Protein AF-A0A5B0RWH4-F1 (afdb_monomer_lite)

Foldseek 3Di:
DEEEEDEPLAAAAFVLLLVLCVVQPVVQRPDFAAEDEFPNFDHDNDDDPVCVVVVRNVVVNVRRSVCCNPPPPPHYYYYGYDDFDQWDAAPQRNDGPAGPLVRVLVVQVPDDLVPDHQEYEYADFDWPLTDDLVRLLVSVVSVVVVVVSNHHYHYHFDDCVQDPPPRQAHPVGHRGGTTTSVPDDNSVPDDD

InterPro domains:
  IPR030400 Sedolisin domain [PS51695] (1-192)
  IPR036852 Peptidase S8/S53 domain superfamily [G3DSA:3.40.50.200] (1-189)
  IPR036852 Peptidase S8/S53 domain superfamily [SSF52743] (57-169)
  IPR050819 Tripeptidyl-peptidase I and related peptidases [PTHR14218] (2-171)

Sequence (192 aa):
MIATTGYLGESANLEDAQLFLKTQRADQLGRSFDVILVNGGSNPQELNKKQIEKQLGVEANLDTQTALGLTLPTRNIFYSVGGSPPFIADLGTPQNNNEPFLEWLQYLFEQPFDNIPKVISSSYGDEEQSVPLSYARRVCNGFAALSARGVSLIFSSGDFGVGESGTCYTNDEHVRFNISVATSRPPDIVRL

Secondary structure (DSSP, 8-state):
-EEEEE-TT----HHHHHHHHHHH-GGGTT--EEEEEETT----SS--HHHHHTTTTHHHHHHHHHHHHHHTTSPEEEEEE---------SS--S-----HHHHHHHHHHS-GGGS-SEEEE----BGGGS-HHHHHHHHHHHHHHHHTT-EEEE---SSTTS-TTT-B-TTS-B----BTTTSPPTTS---

Organism: NCBI:txid56615

Radius of gyration: 17.4 Å; chains: 1; bounding box: 34×36×50 Å

pLDDT: mean 90.66, std 12.25, range [31.0, 98.69]

Structure (mmCIF, N/CA/C/O backbone):
data_AF-A0A5B0RWH4-F1
#
_entry.id   AF-A0A5B0RWH4-F1
#
loop_
_atom_site.group_PDB
_atom_site.id
_atom_site.type_symbol
_atom_site.label_atom_id
_atom_site.label_alt_id
_atom_site.label_comp_id
_atom_site.label_asym_id
_atom_site.label_entity_id
_atom_site.label_seq_id
_atom_site.pdbx_PDB_ins_code
_atom_site.Cartn_x
_atom_site.Cartn_y
_atom_site.Cartn_z
_atom_site.occupancy
_atom_site.B_iso_or_equiv
_atom_site.auth_seq_id
_atom_site.auth_comp_id
_atom_site.auth_asym_id
_atom_site.auth_atom_id
_atom_site.pdbx_PDB_model_num
ATOM 1 N N . MET A 1 1 ? -14.192 -6.138 7.945 1.00 94.94 1 MET A N 1
ATOM 2 C CA . MET A 1 1 ? -12.870 -5.497 8.106 1.00 94.94 1 MET A CA 1
ATOM 3 C C . MET A 1 1 ? -12.469 -4.922 6.763 1.00 94.94 1 MET A C 1
ATOM 5 O O . MET A 1 1 ? -12.771 -5.563 5.754 1.00 94.94 1 MET A O 1
ATOM 9 N N . ILE A 1 2 ? -11.833 -3.754 6.770 1.00 97.69 2 ILE A N 1
ATOM 10 C CA . ILE A 1 2 ? -11.147 -3.158 5.616 1.00 97.69 2 ILE A CA 1
ATOM 11 C C . ILE A 1 2 ? -9.645 -3.149 5.907 1.00 97.69 2 ILE A C 1
ATOM 13 O O . ILE A 1 2 ? -9.257 -3.108 7.078 1.00 97.69 2 ILE A O 1
ATOM 17 N N . ALA A 1 3 ? -8.816 -3.214 4.870 1.00 98.38 3 ALA A N 1
ATOM 18 C CA . ALA A 1 3 ? -7.382 -3.047 5.021 1.00 98.38 3 ALA A CA 1
ATOM 19 C C . ALA A 1 3 ? -6.771 -2.084 4.008 1.00 98.38 3 ALA A C 1
ATOM 21 O O . ALA A 1 3 ? -7.309 -1.896 2.917 1.00 98.38 3 ALA A O 1
ATOM 22 N N . THR A 1 4 ? -5.622 -1.539 4.387 1.00 98.50 4 THR A N 1
ATOM 23 C CA . THR A 1 4 ? -4.671 -0.862 3.511 1.00 98.50 4 THR A CA 1
ATOM 24 C C . THR A 1 4 ? -3.346 -1.621 3.497 1.00 98.50 4 THR A C 1
ATOM 26 O O . THR A 1 4 ? -3.027 -2.362 4.435 1.00 98.50 4 THR A O 1
ATOM 29 N N . THR A 1 5 ? -2.585 -1.487 2.418 1.00 98.12 5 THR A N 1
ATOM 30 C CA . THR A 1 5 ? -1.239 -2.067 2.280 1.00 98.12 5 THR A CA 1
ATOM 31 C C . THR A 1 5 ? -0.203 -0.958 2.295 1.00 98.12 5 THR A C 1
ATOM 33 O O . THR A 1 5 ? -0.428 0.049 1.647 1.00 98.12 5 THR A O 1
ATOM 36 N N . GLY A 1 6 ? 0.928 -1.173 2.954 1.00 97.62 6 GLY A N 1
ATOM 37 C CA . GLY A 1 6 ? 2.104 -0.318 2.901 1.00 97.62 6 GLY A CA 1
ATOM 38 C C . GLY A 1 6 ? 3.322 -1.111 2.449 1.00 97.62 6 GLY A C 1
ATOM 39 O O . GLY A 1 6 ? 3.602 -2.193 2.978 1.00 97.62 6 GLY A O 1
ATOM 40 N N . TYR A 1 7 ? 4.051 -0.552 1.491 1.00 96.75 7 TYR A N 1
ATOM 41 C CA . TYR A 1 7 ? 5.303 -1.087 0.960 1.00 96.75 7 TYR A CA 1
ATOM 42 C C . TYR A 1 7 ? 6.433 -0.065 1.158 1.00 96.75 7 TYR A C 1
ATOM 44 O O . TYR A 1 7 ? 6.250 0.961 1.810 1.00 96.75 7 TYR A O 1
ATOM 52 N N . LEU A 1 8 ? 7.631 -0.353 0.640 1.00 93.69 8 LEU A N 1
ATOM 53 C CA . LEU A 1 8 ? 8.771 0.585 0.619 1.00 93.69 8 LEU A CA 1
ATOM 54 C C . LEU A 1 8 ? 9.261 1.061 2.000 1.00 93.69 8 LEU A C 1
ATOM 56 O O . LEU A 1 8 ? 10.017 2.025 2.110 1.00 93.69 8 LEU A O 1
ATOM 60 N N . GLY A 1 9 ? 8.884 0.347 3.063 1.00 93.25 9 GLY A N 1
ATOM 61 C CA . GLY A 1 9 ? 9.229 0.707 4.437 1.00 93.25 9 GLY A CA 1
ATOM 62 C C . GLY A 1 9 ? 8.416 1.873 5.000 1.00 93.25 9 GLY A C 1
ATOM 63 O O . GLY A 1 9 ? 8.805 2.418 6.033 1.00 93.25 9 GLY A O 1
ATOM 64 N N . GLU A 1 10 ? 7.312 2.243 4.350 1.00 95.38 10 GLU A N 1
ATOM 65 C CA . GLU A 1 10 ? 6.368 3.242 4.843 1.00 95.38 10 GLU A CA 1
ATOM 66 C C . GLU A 1 10 ? 5.802 2.857 6.218 1.00 95.38 10 GLU A C 1
ATOM 68 O O . GLU A 1 10 ? 5.621 1.678 6.542 1.00 95.38 10 GLU A O 1
ATOM 73 N N . SER A 1 11 ? 5.538 3.871 7.046 1.00 96.31 11 SER A N 1
ATOM 74 C CA . SER A 1 11 ? 5.103 3.689 8.432 1.00 96.31 11 SER A CA 1
ATOM 75 C C . SER A 1 11 ? 3.816 4.450 8.719 1.00 96.31 11 SER A C 1
ATOM 77 O O . SER A 1 11 ? 3.762 5.665 8.556 1.00 96.31 11 SER A O 1
ATOM 79 N N . ALA A 1 12 ? 2.797 3.738 9.190 1.00 97.88 12 ALA A N 1
ATOM 80 C CA . ALA A 1 12 ? 1.558 4.317 9.679 1.00 97.88 12 ALA A CA 1
ATOM 81 C C . ALA A 1 12 ? 1.701 4.645 11.174 1.00 97.88 12 ALA A C 1
ATOM 83 O O . ALA A 1 12 ? 1.812 3.752 12.031 1.00 97.88 12 ALA A O 1
ATOM 84 N N . ASN A 1 13 ? 1.706 5.936 11.493 1.00 97.81 13 ASN A N 1
ATOM 85 C CA . ASN A 1 13 ? 1.894 6.443 12.842 1.00 97.81 13 ASN A CA 1
ATOM 86 C C . ASN A 1 13 ? 0.556 6.539 13.596 1.00 97.81 13 ASN A C 1
ATOM 88 O O . ASN A 1 13 ? -0.418 7.143 13.141 1.00 97.81 13 ASN A O 1
ATOM 92 N N . LEU A 1 14 ? 0.509 5.932 14.780 1.00 97.94 14 LEU A N 1
ATOM 93 C CA . LEU A 1 14 ? -0.690 5.857 15.610 1.00 97.94 14 LEU A CA 1
ATOM 94 C C . LEU A 1 14 ? -1.033 7.201 16.267 1.00 97.94 14 LEU A C 1
ATOM 96 O O . LEU A 1 14 ? -2.215 7.498 16.451 1.00 97.94 14 LEU A O 1
ATOM 100 N N . GLU A 1 15 ? -0.037 8.021 16.608 1.00 97.00 15 GLU A N 1
ATOM 101 C CA . GLU A 1 15 ? -0.257 9.359 17.168 1.00 97.00 15 GLU A CA 1
ATOM 102 C C . GLU A 1 15 ? -0.783 10.322 16.101 1.00 97.00 15 GLU A C 1
ATOM 104 O O . GLU A 1 15 ? -1.753 11.041 16.358 1.00 97.00 15 GLU A O 1
ATOM 109 N N . ASP A 1 16 ? -0.234 10.265 14.884 1.00 97.38 16 ASP A N 1
ATOM 110 C CA . ASP A 1 16 ? -0.749 11.030 13.743 1.00 97.38 16 ASP A CA 1
ATOM 111 C C . ASP A 1 16 ? -2.193 10.629 13.425 1.00 97.38 16 ASP A C 1
ATOM 113 O O . ASP A 1 16 ? -3.044 11.489 13.193 1.00 97.38 16 ASP A O 1
ATOM 117 N N . ALA A 1 17 ? -2.518 9.334 13.506 1.00 98.06 17 ALA A N 1
ATOM 118 C CA . ALA A 1 17 ? -3.893 8.866 13.363 1.00 98.06 17 ALA A CA 1
ATOM 119 C C . ALA A 1 17 ? -4.820 9.438 14.450 1.00 98.06 17 ALA A C 1
ATOM 121 O O . ALA A 1 17 ? -5.936 9.863 14.142 1.00 98.06 17 ALA A O 1
ATOM 122 N N . GLN A 1 18 ? -4.374 9.525 15.711 1.00 98.06 18 GLN A N 1
ATOM 123 C CA . GLN A 1 18 ? -5.161 10.191 16.759 1.00 98.06 18 GLN A CA 1
ATOM 124 C C . GLN A 1 18 ? -5.319 11.692 16.501 1.00 98.06 18 GLN A C 1
ATOM 126 O O . GLN A 1 18 ? -6.398 12.243 16.741 1.00 98.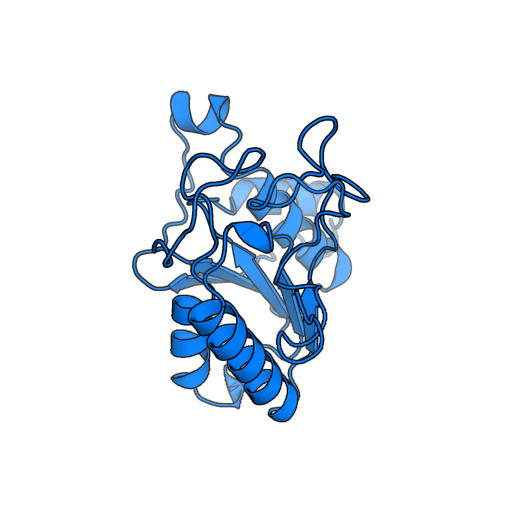06 18 GLN A O 1
ATOM 131 N N . LEU A 1 19 ? -4.282 12.362 15.993 1.00 97.56 19 LEU A N 1
ATOM 132 C CA . LEU A 1 19 ? -4.350 13.774 15.625 1.00 97.56 19 LEU A CA 1
ATOM 133 C C . LEU A 1 19 ? -5.343 14.005 14.477 1.00 97.56 19 LEU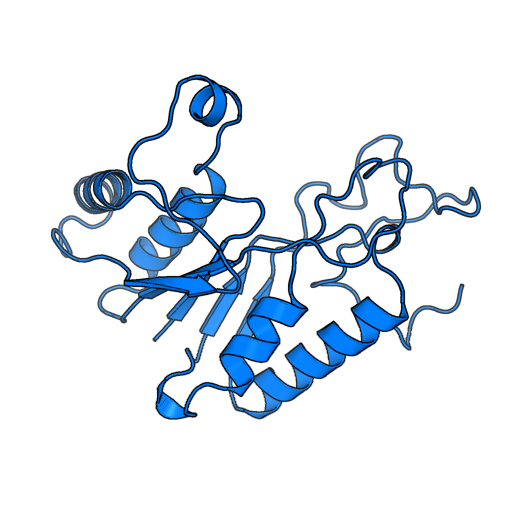 A C 1
ATOM 135 O O . LEU A 1 19 ? -6.175 14.917 14.549 1.00 97.56 19 LEU A O 1
ATOM 139 N N . PHE A 1 20 ? -5.321 13.142 13.461 1.00 98.19 20 PHE A N 1
ATOM 140 C CA . PHE A 1 20 ? -6.307 13.133 12.385 1.00 98.19 20 PHE A CA 1
ATOM 141 C C . PHE A 1 20 ? -7.723 12.949 12.937 1.00 98.19 20 PHE A C 1
ATOM 143 O O . PHE A 1 20 ? -8.592 13.777 12.674 1.00 98.19 20 PHE A O 1
ATOM 150 N N . LEU A 1 21 ? -7.967 11.933 13.772 1.00 98.19 21 LEU A N 1
ATOM 151 C CA . LEU A 1 21 ? -9.298 11.693 14.340 1.00 98.19 21 LEU A CA 1
ATOM 152 C C . LEU A 1 21 ? -9.772 12.863 15.204 1.00 98.19 21 LEU A C 1
ATOM 154 O O . LEU A 1 21 ? -10.931 13.254 15.118 1.00 98.19 21 LEU A O 1
ATOM 158 N N . LYS A 1 22 ? -8.881 13.496 15.970 1.00 97.81 22 LYS A N 1
ATOM 159 C CA . LYS A 1 22 ? -9.218 14.693 16.749 1.00 97.81 22 LYS A CA 1
ATOM 160 C C . LYS A 1 22 ? -9.727 15.841 15.881 1.00 97.81 22 LYS A C 1
ATOM 162 O O . LYS A 1 22 ? -10.586 16.593 16.335 1.00 97.81 22 LYS A O 1
ATOM 167 N N . THR A 1 23 ? -9.201 15.987 14.667 1.00 96.62 23 THR A N 1
ATOM 168 C CA . THR A 1 23 ? -9.572 17.088 13.768 1.00 96.62 23 THR A CA 1
ATOM 169 C C . THR A 1 23 ? -10.718 16.738 12.819 1.00 96.62 23 THR A C 1
ATOM 171 O O . THR A 1 23 ? -11.571 17.589 12.587 1.00 96.62 23 THR A O 1
ATOM 174 N N . GLN A 1 24 ? -10.778 15.503 12.312 1.00 97.31 24 GLN A N 1
ATOM 175 C CA . GLN A 1 24 ? -11.710 15.101 11.248 1.00 97.31 24 GLN A CA 1
ATOM 176 C C . GLN A 1 24 ? -12.860 14.198 11.722 1.00 97.31 24 GLN A C 1
ATOM 178 O O . GLN A 1 24 ? -13.914 14.160 11.089 1.00 97.31 24 GLN A O 1
ATOM 183 N N . ARG A 1 25 ? -12.680 13.451 12.819 1.00 96.00 25 ARG A N 1
ATOM 184 C CA . ARG A 1 25 ? -13.627 12.437 13.328 1.00 96.00 25 ARG A CA 1
ATOM 185 C C . ARG A 1 25 ? -13.651 12.417 14.856 1.00 96.00 25 ARG A C 1
ATOM 187 O O . ARG A 1 25 ? -13.417 11.386 15.489 1.00 96.00 25 ARG A O 1
ATOM 194 N N . ALA A 1 26 ? -13.924 13.574 15.464 1.00 96.00 26 ALA A N 1
ATOM 195 C CA . ALA A 1 26 ? -13.921 13.717 16.922 1.00 96.00 26 ALA A CA 1
ATOM 196 C C . ALA A 1 26 ? -14.923 12.768 17.621 1.00 96.00 26 ALA A C 1
ATOM 198 O O . ALA A 1 26 ? -14.735 12.421 18.786 1.00 96.00 26 ALA A O 1
ATOM 199 N N . ASP A 1 27 ? -15.945 12.294 16.894 1.00 96.44 27 ASP A N 1
ATOM 200 C CA . ASP A 1 27 ? -16.906 11.267 17.316 1.00 96.44 27 ASP A CA 1
ATOM 201 C C . ASP A 1 27 ? -16.290 9.866 17.505 1.00 96.44 27 ASP A C 1
ATOM 203 O O . ASP A 1 27 ? -16.913 8.998 18.114 1.00 96.44 27 ASP A O 1
ATOM 207 N N . GLN A 1 28 ? -15.077 9.636 16.996 1.00 96.38 28 GLN A N 1
ATOM 208 C CA . GLN A 1 28 ? -14.357 8.359 17.047 1.00 96.38 28 GLN A CA 1
ATOM 209 C C . GLN A 1 28 ? -12.978 8.464 17.718 1.00 96.38 28 GLN A C 1
ATOM 211 O O . GLN A 1 28 ? -12.111 7.625 17.471 1.00 96.38 28 GLN A O 1
ATOM 216 N N . LEU A 1 29 ? -12.744 9.474 18.562 1.00 95.56 29 LEU A N 1
ATOM 217 C CA . LEU A 1 29 ? -11.491 9.597 19.318 1.00 95.56 29 LEU A CA 1
ATOM 218 C C . LEU A 1 29 ? -11.136 8.301 20.068 1.00 95.56 29 LEU A C 1
ATOM 220 O O . LEU A 1 29 ? -11.999 7.653 20.663 1.00 95.56 29 LEU A O 1
ATOM 224 N N . GLY A 1 30 ? -9.857 7.922 20.037 1.00 94.19 30 GLY A N 1
ATOM 225 C CA . GLY A 1 30 ? -9.360 6.681 20.635 1.00 94.19 30 GLY A CA 1
ATOM 226 C C . GLY A 1 30 ? -9.556 5.428 19.775 1.00 94.19 30 GLY A C 1
ATOM 227 O O . GLY A 1 30 ? -9.090 4.355 20.158 1.00 94.19 30 GLY A O 1
ATOM 228 N N . ARG A 1 31 ? -10.222 5.521 18.613 1.00 96.81 31 ARG A N 1
ATOM 229 C CA . ARG A 1 31 ? -10.222 4.445 17.606 1.00 96.81 31 ARG A CA 1
ATOM 230 C C . ARG A 1 31 ? -8.908 4.432 16.832 1.00 96.81 31 ARG A C 1
ATOM 232 O O . ARG A 1 31 ? -8.209 5.433 16.780 1.00 96.81 31 ARG A O 1
ATOM 239 N N . SER A 1 32 ? -8.583 3.296 16.225 1.00 97.19 32 SER A N 1
ATOM 240 C CA . SER A 1 32 ? -7.354 3.122 15.450 1.00 97.19 32 SER A CA 1
ATOM 241 C C . SER A 1 32 ? -7.507 1.994 14.424 1.00 97.19 32 SER A C 1
ATOM 243 O O . SER A 1 32 ? -8.572 1.376 14.315 1.00 97.19 32 SER A O 1
ATOM 245 N N . PHE A 1 33 ? -6.430 1.730 13.692 1.00 98.00 33 PHE A N 1
ATOM 246 C CA . PHE A 1 33 ? -6.202 0.525 12.901 1.00 98.00 33 PHE A CA 1
ATOM 247 C C . PHE A 1 33 ? -5.253 -0.440 13.629 1.00 98.00 33 PHE A C 1
ATOM 249 O O . PHE A 1 33 ? -4.475 -0.033 14.495 1.00 98.00 33 PHE A O 1
ATOM 256 N N . ASP A 1 34 ? -5.314 -1.714 13.246 1.00 98.06 34 ASP A N 1
ATOM 257 C CA . ASP A 1 34 ? -4.332 -2.727 13.635 1.00 98.06 34 ASP A CA 1
ATOM 258 C C . ASP A 1 34 ? -3.178 -2.761 12.632 1.00 98.06 34 ASP A C 1
ATOM 260 O O . ASP A 1 34 ? -3.389 -2.532 11.445 1.00 98.06 34 ASP A O 1
ATOM 264 N N . VAL A 1 35 ? -1.976 -3.116 13.081 1.00 98.50 35 VAL A N 1
ATOM 265 C CA . VAL A 1 35 ? -0.803 -3.272 12.210 1.00 98.50 35 VAL A CA 1
ATOM 266 C C . VAL A 1 35 ? -0.436 -4.745 12.101 1.00 98.50 35 VAL A C 1
ATOM 268 O O . VAL A 1 35 ? -0.291 -5.430 13.115 1.00 98.50 35 VAL A O 1
ATOM 271 N N . ILE A 1 36 ? -0.252 -5.226 10.874 1.00 98.38 36 ILE A N 1
ATOM 272 C CA . ILE A 1 36 ? 0.235 -6.574 10.582 1.00 98.38 36 ILE A CA 1
ATOM 273 C C . ILE A 1 36 ? 1.519 -6.459 9.768 1.00 98.38 36 ILE A C 1
ATOM 275 O O . ILE A 1 36 ? 1.526 -5.893 8.678 1.00 98.38 36 ILE A O 1
ATOM 279 N N . LEU A 1 37 ? 2.604 -7.015 10.304 1.00 98.44 37 LEU A N 1
ATOM 280 C CA . LEU A 1 37 ? 3.901 -7.054 9.635 1.00 98.44 37 LEU A CA 1
ATOM 281 C C . LEU A 1 37 ? 4.003 -8.329 8.797 1.00 98.44 37 LEU A C 1
ATOM 283 O O . LEU A 1 37 ? 3.815 -9.432 9.312 1.00 98.44 37 LEU A O 1
ATOM 287 N N . VAL A 1 38 ? 4.323 -8.177 7.516 1.00 98.38 38 VAL A N 1
ATOM 288 C CA . VAL A 1 38 ? 4.455 -9.276 6.555 1.00 98.38 38 VAL A CA 1
ATOM 289 C C . VAL A 1 38 ? 5.874 -9.288 6.003 1.00 98.38 38 VAL A C 1
ATOM 291 O O . VAL A 1 38 ? 6.416 -8.239 5.667 1.00 98.38 38 VAL A O 1
ATOM 294 N N . ASN A 1 39 ? 6.485 -10.473 5.923 1.00 97.62 39 ASN A N 1
ATOM 295 C CA . ASN A 1 39 ? 7.807 -10.686 5.321 1.00 97.62 39 ASN A CA 1
ATOM 296 C C . ASN A 1 39 ? 8.892 -9.695 5.804 1.00 97.62 39 ASN A C 1
ATOM 298 O O . ASN A 1 39 ? 9.598 -9.066 5.020 1.00 97.62 39 ASN A O 1
ATOM 302 N N . GLY A 1 40 ? 8.996 -9.511 7.124 1.00 96.62 40 GLY A N 1
ATOM 303 C CA . GLY A 1 40 ? 9.976 -8.592 7.714 1.00 96.62 40 GLY A CA 1
ATOM 304 C C . GLY A 1 40 ? 9.645 -7.104 7.553 1.00 96.62 40 GLY A C 1
ATOM 305 O O . GLY A 1 40 ? 10.529 -6.274 7.752 1.00 96.62 40 GLY A O 1
ATOM 306 N N . GLY A 1 41 ? 8.397 -6.760 7.210 1.00 97.00 41 GLY A N 1
ATOM 307 C CA . GLY A 1 41 ? 7.900 -5.385 7.240 1.00 97.00 41 GLY A CA 1
ATOM 308 C C . GLY A 1 41 ? 8.057 -4.730 8.616 1.00 97.00 41 GLY A C 1
ATOM 309 O O . GLY A 1 41 ? 8.212 -5.400 9.641 1.00 97.00 41 GLY A O 1
ATOM 310 N N . SER A 1 42 ? 8.018 -3.400 8.648 1.00 96.38 42 SER A N 1
ATOM 311 C CA . SER A 1 42 ? 8.268 -2.607 9.855 1.00 96.38 42 SER A CA 1
ATOM 312 C C . SER A 1 42 ? 7.344 -1.398 9.928 1.00 96.38 42 SER A C 1
ATOM 314 O O . SER A 1 42 ? 6.994 -0.839 8.895 1.00 96.38 42 SER A O 1
ATOM 316 N N . ASN A 1 43 ? 6.994 -0.967 11.140 1.00 97.50 43 ASN A N 1
ATOM 317 C CA . ASN A 1 43 ? 6.125 0.191 11.363 1.00 97.50 43 ASN A CA 1
ATOM 318 C C . ASN A 1 43 ? 6.666 1.105 12.483 1.00 97.50 43 ASN A C 1
ATOM 320 O O . ASN A 1 43 ? 6.064 1.185 13.562 1.00 97.50 43 ASN A O 1
ATOM 324 N N . PRO A 1 44 ? 7.851 1.723 12.302 1.00 96.44 44 PRO A N 1
ATOM 325 C CA . PRO A 1 44 ? 8.461 2.565 13.329 1.00 96.44 44 PRO A CA 1
ATOM 326 C C . PRO A 1 44 ? 7.568 3.764 13.678 1.00 96.44 44 PRO A C 1
ATOM 328 O O . PRO A 1 44 ? 7.199 4.549 12.809 1.00 96.44 44 PRO A O 1
ATOM 331 N N . GLN A 1 45 ? 7.242 3.921 14.961 1.00 96.88 45 GLN A N 1
ATOM 332 C CA . GLN A 1 45 ? 6.449 5.059 15.454 1.00 96.88 45 GLN A CA 1
ATOM 333 C C . GLN A 1 45 ? 7.293 6.322 15.671 1.00 96.88 45 GLN A C 1
ATOM 335 O O . GLN A 1 45 ? 6.757 7.413 15.817 1.00 96.88 45 GLN A O 1
ATOM 340 N N . GLU A 1 46 ? 8.616 6.184 15.638 1.00 95.81 46 GLU A N 1
ATOM 341 C CA . GLU A 1 46 ? 9.559 7.292 15.702 1.00 95.81 46 GLU A CA 1
ATOM 342 C C . GLU A 1 46 ? 10.468 7.238 14.477 1.00 95.81 46 GLU A C 1
ATOM 344 O O . GLU A 1 46 ? 11.095 6.213 14.194 1.00 95.81 46 GLU A O 1
ATOM 349 N N . LEU A 1 47 ? 10.537 8.349 13.745 1.00 94.31 47 LEU A N 1
ATOM 350 C CA . LEU A 1 47 ? 11.350 8.471 12.542 1.00 94.31 47 LEU A CA 1
ATOM 351 C C . LEU A 1 47 ? 12.579 9.327 12.823 1.00 94.31 47 LEU A C 1
ATOM 353 O O . LEU A 1 47 ? 12.495 10.410 13.402 1.00 94.31 47 LEU A O 1
ATOM 357 N N . ASN A 1 48 ? 13.744 8.859 12.380 1.00 95.38 48 ASN A N 1
ATOM 358 C CA . ASN A 1 48 ? 14.953 9.668 12.443 1.00 95.38 48 ASN A CA 1
ATOM 359 C C . ASN A 1 48 ? 14.944 10.758 11.357 1.00 95.38 48 ASN A C 1
ATOM 361 O O . ASN A 1 48 ? 14.187 10.704 10.387 1.00 95.38 48 ASN A O 1
ATOM 365 N N . LYS A 1 49 ? 15.855 11.730 11.479 1.00 96.00 49 LYS A N 1
ATOM 366 C CA . LYS A 1 49 ? 15.932 12.878 10.565 1.00 96.00 49 LYS A CA 1
ATOM 367 C C . LYS A 1 49 ? 15.984 12.482 9.083 1.00 96.00 49 LYS A C 1
ATOM 369 O O . LYS A 1 49 ? 15.320 13.111 8.271 1.00 96.00 49 LYS A O 1
ATOM 374 N N . LYS A 1 50 ? 16.726 11.425 8.733 1.00 95.00 50 LYS A N 1
ATOM 375 C CA . LYS A 1 50 ? 16.845 10.967 7.339 1.00 95.00 50 LYS A CA 1
ATOM 376 C C . LYS A 1 50 ? 15.542 10.365 6.815 1.00 95.00 50 LYS A C 1
ATOM 378 O O . LYS A 1 50 ? 15.262 10.491 5.632 1.00 95.00 50 LYS A O 1
ATOM 383 N N . GLN A 1 51 ? 14.777 9.686 7.669 1.00 94.25 51 GLN A N 1
ATOM 384 C CA . GLN A 1 51 ? 13.473 9.128 7.300 1.00 94.25 51 GLN A CA 1
ATOM 385 C C . GLN A 1 51 ? 12.448 10.246 7.087 1.00 94.25 51 GLN A C 1
ATOM 387 O O . GLN A 1 51 ? 11.747 10.235 6.082 1.00 94.25 51 GLN A O 1
ATOM 392 N N . ILE A 1 52 ? 12.444 11.256 7.963 1.00 93.62 52 ILE A N 1
ATOM 393 C CA . ILE A 1 52 ? 11.589 12.446 7.829 1.00 93.62 52 ILE A CA 1
ATOM 394 C C . ILE A 1 52 ? 11.929 13.228 6.553 1.00 93.62 52 ILE A C 1
ATOM 396 O O . ILE A 1 52 ? 11.036 13.597 5.799 1.00 93.62 52 ILE A O 1
ATOM 400 N N . GLU A 1 53 ? 13.217 13.453 6.274 1.00 94.69 53 GLU A N 1
ATOM 401 C CA . GLU A 1 53 ? 13.671 14.134 5.049 1.00 94.69 53 GLU A CA 1
ATOM 402 C C . GLU A 1 53 ? 13.267 13.379 3.770 1.00 94.69 53 GLU A C 1
ATOM 404 O O . GLU A 1 53 ? 13.070 14.003 2.732 1.00 94.69 53 GLU A O 1
ATOM 409 N N . LYS A 1 54 ? 13.109 12.052 3.851 1.00 91.88 54 LYS A N 1
ATOM 410 C CA . LYS A 1 54 ? 12.596 11.201 2.767 1.00 91.88 54 LYS A CA 1
ATOM 411 C C . LYS A 1 54 ? 11.071 11.096 2.725 1.00 91.88 54 LYS A C 1
ATOM 413 O O . LYS A 1 54 ? 10.566 10.349 1.900 1.00 91.88 54 LYS A O 1
ATOM 418 N N . GLN A 1 55 ? 10.361 11.807 3.601 1.00 93.69 55 GLN A N 1
ATOM 419 C CA . GLN A 1 55 ? 8.902 11.751 3.713 1.00 93.69 55 GLN A CA 1
ATOM 420 C C . GLN A 1 55 ? 8.352 10.346 4.005 1.00 93.69 55 GLN A C 1
ATOM 422 O O . GLN A 1 55 ? 7.202 10.054 3.691 1.00 93.69 55 GLN A O 1
ATOM 427 N N . LEU A 1 56 ? 9.149 9.495 4.659 1.00 93.62 56 LEU A N 1
ATOM 428 C CA . LEU A 1 56 ? 8.693 8.170 5.058 1.00 93.62 56 LEU A CA 1
ATOM 429 C C . LEU A 1 56 ? 7.502 8.307 6.008 1.00 93.62 56 LEU A C 1
ATOM 431 O O . LEU A 1 56 ? 7.566 9.052 6.986 1.00 93.62 56 LEU A O 1
ATOM 435 N N . GLY A 1 57 ? 6.439 7.568 5.729 1.00 95.00 57 GLY A N 1
ATOM 436 C CA . GLY A 1 57 ? 5.201 7.559 6.497 1.00 95.00 57 GLY A CA 1
ATOM 437 C C . GLY A 1 57 ? 4.131 8.504 5.966 1.00 95.00 57 GLY A C 1
ATOM 438 O O . GLY A 1 57 ? 3.004 8.424 6.443 1.00 95.00 57 GLY A O 1
ATOM 439 N N . VAL A 1 58 ? 4.425 9.369 4.985 1.00 96.38 58 VAL A N 1
ATOM 440 C CA . VAL A 1 58 ? 3.391 10.215 4.360 1.00 96.38 58 VAL A CA 1
ATOM 441 C C . VAL A 1 58 ? 2.323 9.352 3.693 1.00 96.38 58 VAL A C 1
ATOM 443 O O . VAL A 1 58 ? 1.139 9.587 3.928 1.00 96.38 58 VAL A O 1
ATOM 446 N N . GLU A 1 59 ? 2.730 8.329 2.941 1.00 97.19 59 GLU A N 1
ATOM 447 C CA . GLU A 1 59 ? 1.807 7.469 2.196 1.00 97.19 59 GLU A CA 1
ATOM 448 C C . GLU A 1 59 ? 0.996 6.583 3.146 1.00 97.19 59 GLU A C 1
ATOM 450 O O . GLU A 1 59 ? -0.234 6.612 3.159 1.00 97.19 59 GLU A O 1
ATOM 455 N N . ALA A 1 60 ? 1.674 5.871 4.051 1.00 97.81 60 ALA A N 1
ATOM 456 C CA . ALA A 1 60 ? 0.990 4.994 5.001 1.00 97.81 60 ALA A CA 1
ATOM 457 C C . ALA A 1 60 ? 0.067 5.759 5.970 1.00 97.81 60 ALA A C 1
ATOM 459 O O . ALA A 1 60 ? -0.997 5.252 6.350 1.00 97.81 60 ALA A O 1
ATOM 460 N N . ASN A 1 61 ? 0.426 6.988 6.361 1.00 98.31 61 ASN A N 1
ATOM 461 C CA . ASN A 1 61 ? -0.476 7.856 7.117 1.00 98.31 61 ASN A CA 1
ATOM 462 C C . ASN A 1 61 ? -1.678 8.285 6.273 1.00 98.31 61 ASN A C 1
ATOM 464 O O . ASN A 1 61 ? -2.803 8.190 6.763 1.00 98.31 61 ASN A O 1
ATOM 468 N N . LEU A 1 62 ? -1.469 8.726 5.029 1.00 98.00 62 LEU A N 1
ATOM 469 C CA . LEU A 1 62 ? -2.551 9.115 4.122 1.00 98.00 62 LEU A CA 1
ATOM 470 C C . LEU A 1 62 ? -3.562 7.976 3.948 1.00 98.00 62 LEU A C 1
ATOM 472 O O . LEU A 1 62 ? -4.761 8.177 4.171 1.00 98.00 62 LEU A O 1
ATOM 476 N N . ASP A 1 63 ? -3.078 6.779 3.630 1.00 98.31 63 ASP A N 1
ATOM 477 C CA . ASP A 1 63 ? -3.893 5.584 3.431 1.00 98.31 63 ASP A CA 1
ATOM 478 C C . ASP A 1 63 ? -4.730 5.244 4.661 1.00 98.31 63 ASP A C 1
ATOM 480 O O . ASP A 1 63 ? -5.961 5.126 4.604 1.00 98.31 63 ASP A O 1
ATOM 484 N N . THR A 1 64 ? -4.060 5.085 5.804 1.00 98.50 64 THR A N 1
ATOM 485 C CA . THR A 1 64 ? -4.720 4.637 7.033 1.00 98.50 64 THR A CA 1
ATOM 486 C C . THR A 1 64 ? -5.684 5.685 7.574 1.00 98.50 64 THR A C 1
ATOM 488 O O . THR A 1 64 ? -6.789 5.339 7.995 1.00 98.50 64 THR A O 1
ATOM 491 N N . GLN A 1 65 ? -5.328 6.969 7.524 1.00 98.44 65 GLN A N 1
ATOM 492 C CA . GLN A 1 65 ? -6.180 8.056 8.007 1.00 98.44 65 GLN A CA 1
ATOM 493 C C . GLN A 1 65 ? -7.390 8.268 7.098 1.00 98.44 65 GLN A C 1
ATOM 495 O O . GLN A 1 65 ? -8.504 8.437 7.598 1.00 98.44 65 GLN A O 1
ATOM 500 N N . THR A 1 66 ? -7.218 8.162 5.779 1.00 97.69 66 THR A N 1
ATOM 501 C CA . THR A 1 66 ? -8.343 8.207 4.834 1.00 97.69 66 THR A CA 1
ATOM 502 C C . THR A 1 66 ? -9.303 7.043 5.070 1.00 97.69 66 THR A C 1
ATOM 504 O O . THR A 1 66 ? -10.517 7.246 5.185 1.00 97.69 66 THR A O 1
ATOM 507 N N . ALA A 1 67 ? -8.773 5.826 5.231 1.00 98.00 67 ALA A N 1
ATOM 508 C CA . ALA A 1 67 ? -9.578 4.645 5.526 1.00 98.00 67 ALA A CA 1
ATOM 509 C C . ALA A 1 67 ? -10.334 4.786 6.858 1.00 98.00 67 ALA A C 1
ATOM 511 O O . ALA A 1 67 ? -11.550 4.567 6.903 1.00 98.00 67 ALA A O 1
ATOM 512 N N . LEU A 1 68 ? -9.667 5.231 7.929 1.00 98.06 68 LEU A N 1
ATOM 513 C CA . LEU A 1 68 ? -10.311 5.516 9.216 1.00 98.06 68 LEU A CA 1
ATOM 514 C C . LEU A 1 68 ? -11.414 6.574 9.078 1.00 98.06 68 LEU A C 1
ATOM 516 O O . LEU A 1 68 ? -12.530 6.376 9.569 1.00 98.06 68 LEU A O 1
ATOM 520 N N . GLY A 1 69 ? -11.119 7.674 8.381 1.00 97.38 69 GLY A N 1
ATOM 521 C CA . GLY A 1 69 ? -12.033 8.792 8.170 1.00 97.38 69 GLY A CA 1
ATOM 522 C C . GLY A 1 69 ? -13.362 8.367 7.553 1.00 97.38 69 GLY A C 1
ATOM 523 O O . GLY A 1 69 ? -14.416 8.848 7.977 1.00 97.38 69 GLY A O 1
ATOM 524 N N . LEU A 1 70 ? -13.320 7.416 6.618 1.00 96.75 70 LEU A N 1
ATOM 525 C CA . LEU A 1 70 ? -14.488 6.957 5.865 1.00 96.75 70 LEU A CA 1
ATOM 526 C C . LEU A 1 70 ? -15.194 5.743 6.477 1.00 96.75 70 LEU A C 1
ATOM 528 O O . LEU A 1 70 ? -16.401 5.591 6.297 1.00 96.75 70 LEU A O 1
ATOM 532 N N . THR A 1 71 ? -14.474 4.861 7.175 1.00 97.25 71 THR A N 1
ATOM 533 C CA . THR A 1 71 ? -14.995 3.509 7.462 1.00 97.25 71 THR A CA 1
ATOM 534 C C . THR A 1 71 ? -15.259 3.206 8.930 1.00 97.25 71 THR A C 1
ATOM 536 O O . THR A 1 71 ? -15.921 2.205 9.230 1.00 97.25 71 THR A O 1
ATOM 539 N N . LEU A 1 72 ? -14.791 4.043 9.863 1.00 96.44 72 LEU A N 1
ATOM 540 C CA . LEU A 1 72 ? -15.074 3.846 11.286 1.00 96.44 72 LEU A CA 1
ATOM 541 C C . LEU A 1 72 ? -16.592 3.812 11.560 1.00 96.44 72 LEU A C 1
ATOM 543 O O . LEU A 1 72 ? -17.316 4.660 11.030 1.00 96.44 72 LEU A O 1
ATOM 547 N N . PRO A 1 73 ? -17.079 2.868 12.400 1.00 95.69 73 PRO A N 1
ATOM 548 C CA . PRO A 1 73 ? -16.325 2.032 13.351 1.00 95.69 73 PRO A CA 1
ATOM 549 C C . PRO A 1 73 ? -15.865 0.658 12.815 1.00 95.69 73 PRO A C 1
ATOM 551 O O . PRO A 1 73 ? -15.516 -0.223 13.603 1.00 95.69 73 PRO A O 1
ATOM 554 N N . THR A 1 74 ? -15.868 0.433 11.500 1.00 96.75 74 THR A N 1
ATOM 555 C CA . THR A 1 74 ? -15.355 -0.817 10.916 1.00 96.75 74 THR A CA 1
ATOM 556 C C . THR A 1 74 ? -13.883 -1.013 11.285 1.00 96.75 74 THR A C 1
ATOM 558 O O . THR A 1 74 ? -13.082 -0.086 11.194 1.00 96.75 74 THR A O 1
ATOM 561 N N . ARG A 1 75 ? -13.504 -2.233 11.685 1.00 96.94 75 ARG A N 1
ATOM 562 C CA . ARG A 1 75 ? -12.105 -2.586 11.980 1.00 96.94 75 ARG A CA 1
ATOM 563 C C . ARG A 1 75 ? -11.227 -2.404 10.735 1.00 96.94 75 ARG A C 1
ATOM 565 O O . ARG A 1 75 ? -11.515 -3.019 9.700 1.00 96.94 75 ARG A O 1
ATOM 572 N N . ASN A 1 76 ? -10.186 -1.585 10.882 1.00 98.12 76 ASN A N 1
ATOM 573 C CA . ASN A 1 76 ? -9.174 -1.269 9.875 1.00 98.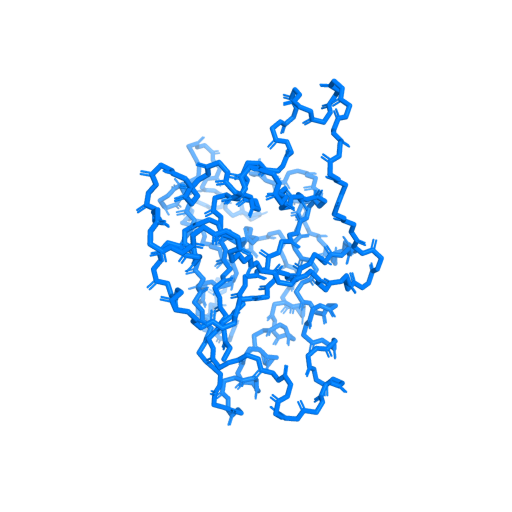12 76 ASN A CA 1
ATOM 574 C C . ASN A 1 76 ? -7.871 -2.021 10.179 1.00 98.12 76 ASN A C 1
ATOM 576 O O . ASN A 1 76 ? -7.502 -2.157 11.345 1.00 98.12 76 ASN A O 1
ATOM 580 N N . ILE A 1 77 ? -7.187 -2.492 9.139 1.00 98.50 77 ILE A N 1
ATOM 581 C CA . ILE A 1 77 ? -5.894 -3.181 9.225 1.00 98.50 77 ILE A CA 1
ATOM 582 C C . ILE A 1 77 ? -4.913 -2.501 8.268 1.00 98.50 77 ILE A C 1
ATOM 584 O O . ILE A 1 77 ? -5.254 -2.267 7.117 1.00 98.50 77 ILE A O 1
ATOM 588 N N . PHE A 1 78 ? -3.696 -2.236 8.721 1.00 98.69 78 PHE A N 1
ATOM 589 C CA . PHE A 1 78 ? -2.574 -1.813 7.896 1.00 98.69 78 PHE A CA 1
ATOM 590 C C . PHE A 1 78 ? -1.583 -2.973 7.760 1.00 98.69 78 PHE A C 1
ATOM 592 O O . PHE A 1 78 ? -1.022 -3.440 8.756 1.00 98.69 78 PHE A O 1
ATOM 599 N N . TYR A 1 79 ? -1.380 -3.459 6.537 1.00 98.62 79 TYR A N 1
ATOM 600 C CA . TYR A 1 79 ? -0.347 -4.448 6.231 1.00 98.62 79 TYR A CA 1
ATOM 601 C C . TYR A 1 79 ? 0.956 -3.736 5.877 1.00 98.62 79 TYR A C 1
ATOM 603 O O . TYR A 1 79 ? 1.044 -3.182 4.793 1.00 98.62 79 TYR A O 1
ATOM 611 N N . SER A 1 80 ? 1.973 -3.791 6.736 1.00 98.31 80 SER A N 1
ATOM 612 C CA . SER A 1 80 ? 3.327 -3.346 6.377 1.00 98.31 80 SER A CA 1
ATOM 613 C C . SER A 1 80 ? 4.106 -4.530 5.818 1.00 98.31 80 SER A C 1
ATOM 615 O O . SER A 1 80 ? 4.360 -5.508 6.529 1.00 98.31 80 SER A O 1
ATOM 617 N N . VAL A 1 81 ? 4.446 -4.466 4.534 1.00 98.38 81 VAL A N 1
ATOM 618 C CA . VAL A 1 81 ? 5.024 -5.581 3.783 1.00 98.38 81 VAL A CA 1
ATOM 619 C C . VAL A 1 81 ? 6.477 -5.271 3.443 1.00 98.38 81 VAL A C 1
ATOM 621 O O . VAL A 1 81 ? 6.787 -4.289 2.771 1.00 98.38 81 VAL A O 1
ATOM 624 N N . GLY A 1 82 ? 7.376 -6.127 3.921 1.00 97.25 82 GLY A N 1
ATOM 625 C CA . GLY A 1 82 ? 8.788 -6.104 3.562 1.00 97.25 82 GLY A CA 1
ATOM 626 C C . GLY A 1 82 ? 9.095 -6.993 2.358 1.00 97.25 82 GLY A C 1
ATOM 627 O O . GLY A 1 82 ? 8.306 -7.855 1.965 1.00 97.25 82 GLY A O 1
ATOM 628 N N . GLY A 1 83 ? 10.284 -6.812 1.790 1.00 95.25 83 GLY A N 1
ATOM 629 C CA . GLY A 1 83 ? 10.773 -7.590 0.654 1.00 95.25 83 GLY A CA 1
ATOM 630 C C . GLY A 1 83 ? 11.137 -6.717 -0.539 1.00 95.25 83 GLY A C 1
ATOM 631 O O . GLY A 1 83 ? 11.040 -5.495 -0.488 1.00 95.25 83 GLY A O 1
ATOM 632 N N . SER A 1 84 ? 11.601 -7.369 -1.599 1.00 95.19 84 SER A N 1
ATOM 633 C CA . SER A 1 84 ? 11.941 -6.738 -2.871 1.00 95.19 84 SER A CA 1
ATOM 634 C C . SER A 1 84 ? 11.701 -7.766 -3.981 1.00 95.19 84 SER A C 1
ATOM 636 O O . SER A 1 84 ? 12.297 -8.850 -3.927 1.00 95.19 84 SER A O 1
ATOM 638 N N . PRO A 1 85 ? 10.796 -7.496 -4.935 1.00 94.25 85 PRO A N 1
ATOM 639 C CA . PRO A 1 85 ? 10.446 -8.442 -5.985 1.00 94.25 85 PRO A CA 1
ATOM 640 C C . PRO A 1 85 ? 11.494 -8.443 -7.114 1.00 94.25 85 PRO A C 1
ATOM 642 O O . PRO A 1 85 ? 12.370 -7.577 -7.167 1.00 94.25 85 PRO A O 1
ATOM 645 N N . PRO A 1 86 ? 11.424 -9.405 -8.052 1.00 94.50 86 PRO A N 1
ATOM 646 C CA . PRO A 1 86 ? 12.151 -9.336 -9.317 1.00 94.50 86 PRO A CA 1
ATOM 647 C C . PRO A 1 86 ? 11.852 -8.039 -10.084 1.00 94.50 86 PRO A C 1
ATOM 649 O O . PRO A 1 86 ? 10.712 -7.585 -10.101 1.00 94.50 86 PRO A O 1
ATOM 652 N N . PHE A 1 87 ? 12.862 -7.492 -10.760 1.00 95.38 87 PHE A N 1
ATOM 653 C CA . PHE A 1 87 ? 12.819 -6.152 -11.345 1.00 95.38 87 PHE A CA 1
ATOM 654 C C . PHE A 1 87 ? 13.628 -6.070 -12.643 1.00 95.38 87 PHE A C 1
ATOM 656 O O . PHE A 1 87 ? 14.654 -6.742 -12.793 1.00 95.38 87 PHE A O 1
ATOM 663 N N . ILE A 1 88 ? 13.164 -5.229 -13.560 1.00 93.12 88 ILE A N 1
ATOM 664 C CA . ILE A 1 88 ? 13.824 -4.826 -14.799 1.00 93.12 88 ILE A CA 1
ATOM 665 C C . ILE A 1 88 ? 13.975 -3.307 -14.715 1.00 93.12 88 ILE A C 1
ATOM 667 O O . ILE A 1 88 ? 13.001 -2.614 -14.483 1.00 93.12 88 ILE A O 1
ATOM 671 N N . ALA A 1 89 ? 15.185 -2.778 -14.870 1.00 91.62 89 ALA A N 1
ATOM 672 C CA . ALA A 1 89 ? 15.357 -1.328 -14.882 1.00 91.62 89 ALA A CA 1
ATOM 673 C C . ALA A 1 89 ? 14.837 -0.735 -16.196 1.00 91.62 89 ALA A C 1
ATOM 675 O O . ALA A 1 89 ? 15.086 -1.304 -17.263 1.00 91.62 89 ALA A O 1
ATOM 676 N N . ASP A 1 90 ? 14.201 0.426 -16.112 1.00 85.31 90 ASP A N 1
ATOM 677 C CA . ASP A 1 90 ? 13.832 1.257 -17.256 1.00 85.31 90 ASP A CA 1
ATOM 678 C C . ASP A 1 90 ? 14.220 2.730 -16.999 1.00 85.31 90 ASP A C 1
ATOM 680 O O . ASP A 1 90 ? 14.976 3.047 -16.072 1.00 85.31 90 ASP A O 1
ATOM 684 N N . LEU A 1 91 ? 13.781 3.635 -17.879 1.00 84.38 91 LEU A N 1
ATOM 685 C CA . LEU A 1 91 ? 14.106 5.060 -17.783 1.00 84.38 91 LEU A CA 1
ATOM 686 C C . LEU A 1 91 ? 13.384 5.776 -16.632 1.00 84.38 91 LEU A C 1
ATOM 688 O O . LEU A 1 91 ? 13.962 6.713 -16.078 1.00 84.38 91 LEU A O 1
ATOM 692 N N . GLY A 1 92 ? 12.150 5.381 -16.302 1.00 81.25 92 GLY A N 1
ATOM 693 C CA . GLY A 1 92 ? 11.374 5.967 -15.203 1.00 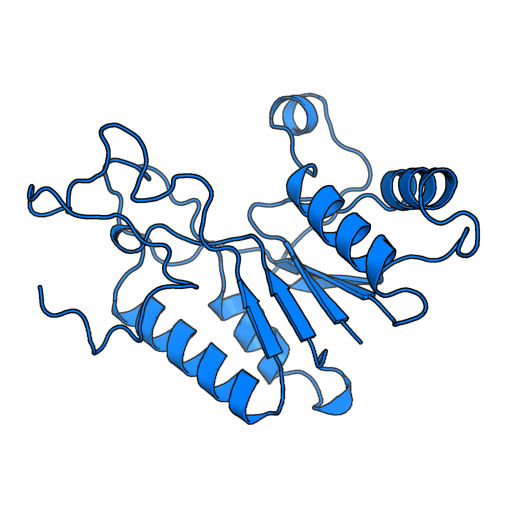81.25 92 GLY A CA 1
ATOM 694 C C . GLY A 1 92 ? 11.769 5.388 -13.850 1.00 81.25 92 GLY A C 1
ATOM 695 O O . GLY A 1 92 ? 11.864 6.097 -12.848 1.00 81.25 92 GLY A O 1
ATOM 696 N N . THR A 1 93 ? 12.132 4.114 -13.855 1.00 87.06 93 THR A N 1
ATOM 697 C CA . THR A 1 93 ? 12.432 3.309 -12.688 1.00 87.06 93 THR A CA 1
ATOM 698 C C . THR A 1 93 ? 13.810 2.653 -12.854 1.00 87.06 93 THR A C 1
ATOM 700 O O . THR A 1 93 ? 13.926 1.495 -13.258 1.00 87.06 93 THR A O 1
ATOM 703 N N . PRO A 1 94 ? 14.910 3.366 -12.533 1.00 90.31 94 PRO A N 1
ATOM 704 C CA . PRO A 1 94 ? 16.273 2.845 -12.691 1.00 90.31 94 PRO A CA 1
ATOM 705 C C . PRO A 1 94 ? 16.740 1.963 -11.520 1.00 90.31 94 PRO A C 1
ATOM 707 O O . PRO A 1 94 ? 17.771 1.293 -11.611 1.00 90.31 94 PRO A O 1
ATOM 710 N N . GLN A 1 95 ? 16.030 1.990 -10.390 1.00 93.31 95 GLN A N 1
ATOM 711 C CA . GLN A 1 95 ? 16.321 1.193 -9.196 1.00 93.31 95 GLN A CA 1
ATOM 712 C C . GLN A 1 95 ? 15.062 0.469 -8.751 1.00 93.31 95 GLN A C 1
ATOM 714 O O . GLN A 1 95 ? 13.970 1.000 -8.896 1.00 93.31 95 GLN A O 1
ATOM 719 N N . ASN A 1 96 ? 15.235 -0.713 -8.161 1.00 93.88 96 ASN A N 1
ATOM 720 C CA . ASN A 1 96 ? 14.115 -1.519 -7.708 1.00 93.88 96 ASN A CA 1
ATOM 721 C C . ASN A 1 96 ? 13.412 -0.855 -6.516 1.00 93.88 96 ASN A C 1
ATOM 723 O O . ASN A 1 96 ? 13.866 -0.951 -5.373 1.00 93.88 96 ASN A O 1
ATOM 727 N N . ASN A 1 97 ? 12.306 -0.195 -6.815 1.00 91.75 97 ASN A N 1
ATOM 728 C CA . ASN A 1 97 ? 11.295 0.270 -5.880 1.00 91.75 97 ASN A CA 1
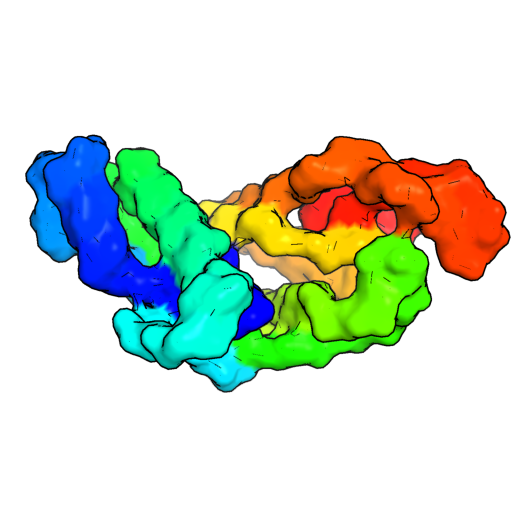ATOM 729 C C . ASN A 1 97 ? 9.994 -0.520 -6.073 1.00 91.75 97 ASN A C 1
ATOM 731 O O . ASN A 1 97 ? 8.949 -0.038 -5.655 1.00 91.75 97 ASN A O 1
ATOM 735 N N . ASN A 1 98 ? 10.055 -1.700 -6.701 1.00 93.38 98 ASN A N 1
ATOM 736 C CA . ASN A 1 98 ? 8.848 -2.437 -6.998 1.00 93.38 98 ASN A CA 1
ATOM 737 C C . ASN A 1 98 ? 8.248 -3.061 -5.735 1.00 93.38 98 ASN A C 1
ATOM 739 O O . ASN A 1 98 ? 8.969 -3.456 -4.806 1.00 93.38 98 ASN A O 1
ATOM 743 N N . GLU A 1 99 ? 6.930 -3.211 -5.705 1.00 94.50 99 GLU A N 1
ATOM 744 C CA . GLU A 1 99 ? 6.231 -3.698 -4.530 1.00 94.50 99 GLU A CA 1
ATOM 745 C C . GLU A 1 99 ? 6.230 -5.232 -4.425 1.00 94.50 99 GLU A C 1
ATOM 747 O O . GLU A 1 99 ? 5.900 -5.949 -5.374 1.00 94.50 99 GLU A O 1
ATOM 752 N N . PRO A 1 100 ? 6.544 -5.793 -3.240 1.00 95.88 100 PRO A N 1
ATOM 753 C CA . PRO A 1 100 ? 6.490 -7.232 -2.983 1.00 95.88 100 PRO A CA 1
ATOM 754 C C . PRO A 1 100 ? 5.038 -7.746 -2.842 1.00 95.88 100 PRO A C 1
ATOM 756 O O . PRO A 1 100 ? 4.599 -8.206 -1.781 1.00 95.88 100 PRO A O 1
ATOM 759 N N . PHE A 1 101 ? 4.251 -7.667 -3.921 1.00 96.50 101 PHE A N 1
ATOM 760 C CA . PHE A 1 101 ? 2.855 -8.114 -3.948 1.00 96.50 101 PHE A CA 1
ATOM 761 C C . PHE A 1 101 ? 2.702 -9.612 -3.671 1.00 96.50 101 PHE A C 1
ATOM 763 O O . PHE A 1 101 ? 1.717 -10.028 -3.054 1.00 96.50 101 PHE A O 1
ATOM 770 N N . LEU A 1 102 ? 3.647 -10.447 -4.116 1.00 96.75 102 LEU A N 1
ATOM 771 C CA . LEU A 1 102 ? 3.571 -11.895 -3.898 1.00 96.75 102 LEU A CA 1
ATOM 772 C C . LEU A 1 102 ? 3.723 -12.282 -2.433 1.00 96.75 102 LEU A C 1
ATOM 774 O O . LEU A 1 102 ? 3.036 -13.196 -1.986 1.00 96.75 102 LEU A O 1
ATOM 778 N N . GLU A 1 103 ? 4.581 -11.596 -1.694 1.00 97.81 103 GLU A N 1
ATOM 779 C CA . GLU A 1 103 ? 4.820 -11.810 -0.270 1.00 97.81 103 GLU A CA 1
ATOM 780 C C . GLU A 1 103 ? 3.543 -11.506 0.524 1.00 97.81 103 GLU A C 1
ATOM 782 O O . GLU A 1 103 ? 3.113 -12.288 1.376 1.00 97.81 103 GLU A O 1
ATOM 787 N N . TRP A 1 104 ? 2.874 -10.407 0.170 1.00 98.12 104 TRP A N 1
ATOM 788 C CA . TRP A 1 104 ? 1.570 -10.045 0.717 1.00 98.12 104 TRP A CA 1
ATOM 789 C C . TRP A 1 104 ? 0.472 -11.062 0.363 1.00 98.12 104 TRP A C 1
ATOM 791 O O . TRP A 1 104 ? -0.273 -11.514 1.239 1.00 98.12 104 TRP A O 1
ATOM 801 N N . LEU A 1 105 ? 0.387 -11.472 -0.905 1.00 97.81 105 LEU A N 1
ATOM 802 C CA . LEU A 1 105 ? -0.594 -12.457 -1.362 1.00 97.81 105 LEU A CA 1
ATOM 803 C C . LEU A 1 105 ? -0.407 -13.819 -0.691 1.00 97.81 105 LEU A C 1
ATOM 805 O O . LEU A 1 105 ? -1.388 -14.435 -0.275 1.00 97.81 105 LEU A O 1
ATOM 809 N N . GLN A 1 106 ? 0.837 -14.287 -0.567 1.00 97.56 106 GLN A N 1
ATOM 810 C CA . GLN A 1 106 ? 1.165 -15.541 0.115 1.00 97.56 106 GLN A CA 1
ATOM 811 C C . GLN A 1 106 ? 0.696 -15.503 1.567 1.00 97.56 106 GLN A C 1
ATOM 813 O O . GLN A 1 106 ? -0.041 -16.397 1.984 1.00 97.56 106 GLN A O 1
ATOM 818 N N . TYR A 1 107 ? 0.995 -14.418 2.287 1.00 97.94 107 TYR A N 1
ATOM 819 C CA . TYR A 1 107 ? 0.507 -14.226 3.649 1.00 97.94 107 TYR A CA 1
ATOM 820 C C . TYR A 1 107 ? -1.024 -14.322 3.740 1.00 97.94 107 TYR A C 1
ATOM 822 O O . TYR A 1 107 ? -1.546 -15.026 4.607 1.00 97.94 107 TYR A O 1
ATOM 830 N N . LEU A 1 108 ? -1.764 -13.664 2.835 1.00 97.50 108 LEU A N 1
ATOM 831 C CA . LEU A 1 108 ? -3.232 -13.722 2.815 1.00 97.50 108 LEU A CA 1
ATOM 832 C C . LEU A 1 108 ? -3.787 -15.108 2.466 1.00 97.50 108 LEU A C 1
ATOM 834 O O . LEU A 1 108 ? -4.859 -15.483 2.951 1.00 97.50 108 LEU A O 1
ATOM 838 N N . PHE A 1 109 ? -3.104 -15.879 1.621 1.00 96.88 109 PHE A N 1
ATOM 839 C CA . PHE A 1 109 ? -3.519 -17.249 1.307 1.00 96.88 109 PHE A CA 1
ATOM 840 C C . PHE A 1 109 ? -3.302 -18.219 2.467 1.00 96.88 109 PHE A C 1
ATOM 842 O O . PHE A 1 109 ? -4.035 -19.202 2.566 1.00 96.88 109 PHE A O 1
ATOM 849 N N . GLU A 1 110 ? -2.378 -17.910 3.372 1.00 96.75 110 GLU A N 1
ATOM 850 C CA . GLU A 1 110 ? -2.147 -18.672 4.601 1.00 96.75 110 GLU A CA 1
ATOM 851 C C . GLU A 1 110 ? -3.143 -18.329 5.720 1.00 96.75 110 GLU A C 1
ATOM 853 O O . GLU A 1 110 ? -3.273 -19.083 6.686 1.00 96.75 110 GLU A O 1
ATOM 858 N N . GLN A 1 111 ? -3.891 -17.224 5.599 1.00 96.12 111 GLN A N 1
ATOM 859 C CA . GLN A 1 111 ? -4.863 -16.833 6.618 1.00 96.12 111 GLN A CA 1
ATOM 860 C C . GLN A 1 111 ? -6.187 -17.612 6.515 1.00 96.12 111 GLN A C 1
ATOM 862 O O . GLN A 1 111 ? -6.695 -17.862 5.410 1.00 96.12 111 GLN A O 1
ATOM 867 N N . PRO A 1 112 ? -6.831 -17.912 7.665 1.00 95.38 112 PRO A N 1
ATOM 868 C CA . PRO A 1 112 ? -8.211 -18.383 7.695 1.00 95.38 112 PRO A CA 1
ATOM 869 C C . PRO A 1 112 ? -9.146 -17.431 6.941 1.00 95.38 112 PRO A C 1
ATOM 871 O O . PRO A 1 112 ? -8.984 -16.214 7.003 1.00 95.38 112 PRO A O 1
ATOM 874 N N . PHE A 1 113 ? -10.163 -17.976 6.268 1.00 89.94 113 PHE A N 1
ATOM 875 C CA . PHE A 1 113 ? -11.080 -17.198 5.422 1.00 89.94 113 PHE A CA 1
ATOM 876 C C . PHE A 1 113 ? -11.730 -16.002 6.143 1.00 89.94 113 PHE A C 1
ATOM 878 O O . PHE A 1 113 ? -11.863 -14.927 5.555 1.00 89.94 113 PHE A O 1
ATOM 885 N N . ASP A 1 114 ? -12.091 -16.173 7.416 1.00 91.12 114 ASP A N 1
ATOM 886 C CA . ASP A 1 114 ? -12.741 -15.134 8.226 1.00 91.12 114 ASP A CA 1
ATOM 887 C C . ASP A 1 114 ? -11.781 -14.027 8.684 1.00 91.12 114 ASP A C 1
ATOM 889 O O . ASP A 1 114 ? -12.219 -12.930 9.036 1.00 91.12 114 ASP A O 1
ATOM 893 N N . ASN A 1 115 ? -10.470 -14.276 8.617 1.00 93.12 115 ASN A N 1
ATOM 894 C CA . ASN A 1 115 ? -9.441 -13.303 8.977 1.00 93.12 115 ASN A CA 1
ATOM 895 C C . ASN A 1 115 ? -9.026 -12.411 7.799 1.00 93.12 115 ASN A C 1
ATOM 897 O O . ASN A 1 115 ? -8.242 -11.484 7.990 1.00 93.12 115 ASN A O 1
ATOM 901 N N . ILE A 1 116 ? -9.553 -12.653 6.595 1.00 96.12 116 ILE A N 1
ATOM 902 C CA . ILE A 1 116 ? -9.229 -11.859 5.408 1.00 96.12 116 ILE A CA 1
ATOM 903 C C . ILE A 1 116 ? -10.202 -10.679 5.287 1.00 96.12 116 ILE A C 1
ATOM 905 O O . ILE A 1 116 ? -11.423 -10.890 5.246 1.00 96.12 116 ILE A O 1
ATOM 909 N N . PRO A 1 117 ? -9.698 -9.433 5.206 1.00 97.00 117 PRO A N 1
ATOM 910 C CA . PRO A 1 117 ? -10.521 -8.256 4.949 1.00 97.00 117 PRO A CA 1
ATOM 911 C C . PRO A 1 117 ? -11.328 -8.402 3.659 1.00 97.00 117 PRO A C 1
ATOM 913 O O . PRO A 1 117 ? -10.854 -8.956 2.673 1.00 97.00 117 PRO A O 1
ATOM 916 N N . LYS A 1 118 ? -12.564 -7.895 3.654 1.00 96.56 118 LYS A N 1
ATOM 917 C CA . LYS A 1 118 ? -13.446 -7.994 2.475 1.00 96.56 118 LYS A CA 1
ATOM 918 C C . LYS A 1 118 ? -13.217 -6.870 1.468 1.00 96.56 118 LYS A C 1
ATOM 920 O O . LYS A 1 118 ? -13.617 -6.999 0.318 1.00 96.56 118 LYS A O 1
ATOM 925 N N . VAL A 1 119 ? -12.566 -5.797 1.900 1.00 98.00 119 VAL A N 1
ATOM 926 C CA . VAL A 1 119 ? -12.119 -4.693 1.054 1.00 98.00 119 VAL A CA 1
ATOM 927 C C . VAL A 1 119 ? -10.666 -4.422 1.401 1.00 98.00 119 VAL A C 1
ATOM 929 O O . VAL A 1 119 ? -10.340 -4.305 2.586 1.00 98.00 119 VAL A O 1
ATOM 932 N N . ILE A 1 120 ? -9.813 -4.344 0.388 1.00 98.31 120 ILE A N 1
ATOM 933 C CA . ILE A 1 120 ? -8.413 -3.964 0.538 1.00 98.31 120 ILE A CA 1
ATOM 934 C C . ILE A 1 120 ? -8.118 -2.855 -0.464 1.00 98.31 120 ILE A C 1
ATOM 936 O O . ILE A 1 120 ? -8.360 -3.024 -1.658 1.00 98.31 120 ILE A O 1
ATOM 940 N N . SER A 1 121 ? -7.634 -1.728 0.048 1.00 97.94 121 SER A N 1
ATOM 941 C CA . SER A 1 121 ? -7.184 -0.586 -0.740 1.00 97.94 121 SER A CA 1
ATOM 942 C C . SER A 1 121 ? -5.661 -0.554 -0.767 1.00 97.94 121 SER A C 1
ATOM 944 O O . SER A 1 121 ? -5.026 -0.769 0.262 1.00 97.94 121 SER A O 1
ATOM 946 N N . SER A 1 122 ? -5.078 -0.279 -1.923 1.00 97.00 122 SER A N 1
ATOM 947 C CA . SER A 1 122 ? -3.637 -0.142 -2.098 1.00 97.00 122 SER A CA 1
ATOM 948 C C . SER A 1 122 ? -3.368 1.060 -2.989 1.00 97.00 122 SER A C 1
ATOM 950 O O . SER A 1 122 ? -3.890 1.135 -4.100 1.00 97.00 122 SER A O 1
ATOM 952 N N . SER A 1 123 ? -2.601 2.026 -2.500 1.00 95.06 123 SER A N 1
ATOM 953 C CA . SER A 1 123 ? -2.172 3.181 -3.292 1.00 95.06 123 SER A CA 1
ATOM 954 C C . SER A 1 123 ? -0.854 2.942 -4.036 1.00 95.06 123 SER A C 1
ATOM 956 O O . SER A 1 123 ? -0.385 3.833 -4.738 1.00 95.06 123 SER A O 1
ATOM 958 N N . TYR A 1 124 ? -0.294 1.737 -3.930 1.00 93.31 124 TYR A N 1
ATOM 959 C CA . TYR A 1 124 ? 1.002 1.373 -4.483 1.00 93.31 124 TYR A CA 1
ATOM 960 C C . TYR A 1 124 ? 0.863 0.653 -5.823 1.00 93.31 124 TYR A C 1
ATOM 962 O O . TYR A 1 124 ? -0.128 -0.049 -6.069 1.00 93.31 124 TYR A O 1
ATOM 970 N N . GLY A 1 125 ? 1.866 0.820 -6.677 1.00 90.69 125 GLY A N 1
ATOM 971 C CA . GLY A 1 125 ? 1.872 0.243 -8.005 1.00 90.69 125 GLY A CA 1
ATOM 972 C C . GLY A 1 125 ? 3.193 0.447 -8.741 1.00 90.69 125 GLY A C 1
ATOM 973 O O . GLY A 1 125 ? 3.701 1.558 -8.856 1.00 90.69 125 GLY A O 1
ATOM 974 N N . ASP A 1 126 ? 3.655 -0.632 -9.361 1.00 90.12 126 ASP A N 1
ATOM 975 C CA . ASP A 1 126 ? 4.864 -0.662 -10.182 1.00 90.12 126 ASP A CA 1
ATOM 976 C C . ASP A 1 126 ? 4.644 -0.156 -11.609 1.00 90.12 126 ASP A C 1
ATOM 978 O O . ASP A 1 126 ? 3.582 -0.389 -12.195 1.00 90.12 126 ASP A O 1
ATOM 982 N N . GLU A 1 127 ? 5.685 0.415 -12.214 1.00 86.31 127 GLU A N 1
ATOM 983 C CA . GLU A 1 127 ? 5.779 0.629 -13.660 1.00 86.31 127 GLU A CA 1
ATOM 984 C C . GLU A 1 127 ? 5.710 -0.714 -14.418 1.00 86.31 127 GLU A C 1
ATOM 986 O O . GLU A 1 127 ? 6.459 -1.642 -14.124 1.00 86.31 127 GLU A O 1
ATOM 991 N N . GLU A 1 128 ? 4.822 -0.865 -15.413 1.00 84.00 128 GLU A N 1
ATOM 992 C CA . GLU A 1 128 ? 4.613 -2.174 -16.069 1.00 84.00 128 GLU A CA 1
ATOM 993 C C . GLU A 1 128 ? 5.864 -2.755 -16.721 1.00 84.00 128 GLU A C 1
ATOM 995 O O . GLU A 1 128 ? 6.065 -3.972 -16.730 1.00 84.00 128 GLU A O 1
ATOM 1000 N N . GLN A 1 129 ? 6.737 -1.886 -17.209 1.00 85.00 129 GLN A N 1
ATOM 1001 C CA . GLN A 1 129 ? 7.984 -2.288 -17.840 1.00 85.00 129 GLN A CA 1
ATOM 1002 C C . GLN A 1 129 ? 9.045 -2.746 -16.848 1.00 85.00 129 GLN A C 1
ATOM 1004 O O . GLN A 1 129 ? 9.926 -3.530 -17.223 1.00 85.00 129 GLN A O 1
ATOM 1009 N N . SER A 1 130 ? 8.933 -2.311 -15.593 1.00 88.69 130 SER A N 1
ATOM 1010 C CA . SER A 1 130 ? 9.880 -2.672 -14.555 1.00 88.69 130 SER A CA 1
ATOM 1011 C C . SER A 1 130 ? 9.601 -4.052 -13.956 1.00 88.69 130 SER A C 1
ATOM 1013 O O . SER A 1 130 ? 10.451 -4.641 -13.281 1.00 88.69 130 SER A O 1
ATOM 1015 N N . VAL A 1 131 ? 8.420 -4.619 -14.222 1.00 90.38 131 VAL A N 1
ATOM 1016 C CA . VAL A 1 131 ? 7.982 -5.900 -13.665 1.00 90.38 131 VAL A CA 1
ATOM 1017 C C . VAL A 1 131 ? 8.167 -7.036 -14.675 1.00 90.38 131 VAL A C 1
ATOM 1019 O O . VAL A 1 131 ? 7.562 -7.040 -15.749 1.00 90.38 131 VAL A O 1
ATOM 1022 N N . PRO A 1 132 ? 8.918 -8.103 -14.335 1.00 92.44 132 PRO A N 1
ATOM 1023 C CA . PRO A 1 132 ? 8.996 -9.284 -15.185 1.00 92.44 132 PRO A CA 1
ATOM 1024 C C . PRO A 1 132 ? 7.620 -9.903 -15.458 1.00 92.44 132 PRO A C 1
ATOM 1026 O O . PRO A 1 132 ? 6.861 -10.201 -14.534 1.00 92.44 132 PRO A O 1
ATOM 1029 N N . LEU A 1 133 ? 7.337 -10.225 -16.724 1.00 90.00 133 LEU A N 1
ATOM 1030 C CA . LEU A 1 133 ? 6.048 -10.782 -17.162 1.00 90.00 133 LEU A CA 1
ATOM 1031 C C . LEU A 1 133 ? 5.590 -12.008 -16.348 1.00 90.00 133 LEU A C 1
ATOM 1033 O O . LEU A 1 133 ? 4.403 -12.176 -16.065 1.00 90.00 133 LEU A O 1
ATOM 1037 N N . SER A 1 134 ? 6.519 -12.887 -15.960 1.00 93.31 134 SER A N 1
ATOM 1038 C CA . SER A 1 134 ? 6.206 -14.053 -15.124 1.00 93.31 134 SER A CA 1
ATOM 1039 C C . SER A 1 134 ? 5.737 -13.666 -13.720 1.00 93.31 134 SER A C 1
ATOM 1041 O O . SER A 1 134 ? 4.857 -14.331 -13.172 1.00 93.31 134 SER A O 1
ATOM 1043 N N . TYR A 1 135 ? 6.305 -12.600 -13.149 1.00 94.00 135 TYR A N 1
ATOM 1044 C CA . TYR A 1 135 ? 5.893 -12.054 -11.858 1.00 94.00 135 TYR A CA 1
ATOM 1045 C C . TYR A 1 135 ? 4.516 -11.398 -11.981 1.00 94.00 135 TYR A C 1
ATOM 1047 O O . TYR A 1 135 ? 3.603 -11.795 -11.258 1.00 94.00 135 TYR A O 1
ATOM 1055 N N . ALA A 1 136 ? 4.320 -10.523 -12.975 1.00 92.31 136 ALA A N 1
ATOM 1056 C CA . ALA A 1 136 ? 3.035 -9.872 -13.244 1.00 92.31 136 ALA A CA 1
ATOM 1057 C C . ALA A 1 136 ? 1.894 -10.890 -13.423 1.00 92.31 136 ALA A C 1
ATOM 1059 O O . ALA A 1 136 ? 0.847 -10.783 -12.786 1.00 92.31 136 ALA A O 1
ATOM 1060 N N . ARG A 1 137 ? 2.112 -11.957 -14.208 1.00 92.75 137 ARG A N 1
ATOM 1061 C CA . ARG A 1 137 ? 1.141 -13.060 -14.357 1.00 92.75 137 ARG A CA 1
ATOM 1062 C C . ARG A 1 137 ? 0.823 -13.748 -13.033 1.00 92.75 137 ARG A C 1
ATOM 1064 O O . ARG A 1 137 ? -0.332 -14.078 -12.767 1.00 92.75 137 ARG A O 1
ATOM 1071 N N . ARG A 1 138 ? 1.837 -14.003 -12.203 1.00 94.06 138 ARG A N 1
ATOM 1072 C CA . ARG A 1 138 ? 1.647 -14.667 -10.908 1.00 94.06 138 ARG A CA 1
ATOM 1073 C C . ARG A 1 138 ? 0.861 -13.785 -9.938 1.00 94.06 138 ARG A C 1
ATOM 1075 O O . ARG A 1 138 ? -0.041 -14.304 -9.283 1.00 94.06 138 ARG A O 1
ATOM 1082 N N . VAL A 1 139 ? 1.175 -12.492 -9.881 1.00 94.94 139 VAL A N 1
ATOM 1083 C CA . VAL A 1 139 ? 0.461 -11.494 -9.071 1.00 94.94 139 VAL A CA 1
ATOM 1084 C C . VAL A 1 139 ? -0.984 -11.353 -9.546 1.00 94.94 139 VAL A C 1
ATOM 1086 O O . VAL A 1 139 ? -1.899 -11.521 -8.745 1.00 94.94 139 VAL A O 1
ATOM 1089 N N . CYS A 1 140 ? -1.204 -11.179 -10.853 1.00 94.69 140 CYS A N 1
ATOM 1090 C CA . CYS A 1 140 ? -2.535 -11.069 -11.456 1.00 94.69 140 CYS A CA 1
ATOM 1091 C C . CYS A 1 140 ? -3.419 -12.288 -11.135 1.00 94.69 140 CYS A C 1
ATOM 1093 O O . CYS A 1 140 ? -4.557 -12.141 -10.687 1.00 94.69 140 CYS A O 1
ATOM 1095 N N . ASN A 1 141 ? -2.876 -13.504 -11.261 1.00 94.88 141 ASN A N 1
ATOM 1096 C CA . ASN A 1 141 ? -3.585 -14.727 -10.871 1.00 94.88 141 ASN A CA 1
ATOM 1097 C C . ASN A 1 141 ? -3.878 -14.786 -9.363 1.00 94.88 141 ASN A C 1
ATOM 1099 O O . ASN A 1 141 ? -4.921 -15.300 -8.957 1.00 94.88 141 ASN A O 1
ATOM 1103 N N . GLY A 1 142 ? -2.982 -14.255 -8.529 1.00 95.56 142 GLY A N 1
ATOM 1104 C CA . GLY A 1 142 ? -3.206 -14.111 -7.093 1.00 95.56 142 GLY A CA 1
ATOM 1105 C C . GLY A 1 142 ? -4.352 -13.148 -6.777 1.00 95.56 142 GLY A C 1
ATOM 1106 O O . GLY A 1 142 ? -5.246 -13.505 -6.012 1.00 95.56 142 GLY A O 1
ATOM 1107 N N . PHE A 1 143 ? -4.391 -11.977 -7.416 1.00 96.12 143 PHE A N 1
ATOM 1108 C CA . PHE A 1 143 ? -5.506 -11.033 -7.290 1.00 96.12 143 PHE A CA 1
ATOM 1109 C C . PHE A 1 143 ? -6.826 -11.671 -7.723 1.00 96.12 143 PHE A C 1
ATOM 1111 O O . PHE A 1 143 ? -7.798 -11.626 -6.971 1.00 96.12 143 PHE A O 1
ATOM 1118 N N . ALA A 1 144 ? -6.844 -12.367 -8.864 1.00 95.06 144 ALA A N 1
ATOM 1119 C CA . ALA A 1 144 ? -8.026 -13.086 -9.335 1.00 95.06 144 ALA A CA 1
ATOM 1120 C C . ALA A 1 144 ? -8.501 -14.153 -8.332 1.00 95.06 144 ALA A C 1
ATOM 1122 O O . ALA A 1 144 ? -9.692 -14.232 -8.026 1.00 95.06 144 ALA A O 1
ATOM 1123 N N . ALA A 1 145 ? -7.582 -14.946 -7.772 1.00 95.62 145 ALA A N 1
ATOM 1124 C CA . ALA A 1 145 ? -7.906 -15.951 -6.762 1.00 95.62 145 ALA A CA 1
ATOM 1125 C C . ALA A 1 145 ? -8.438 -15.324 -5.462 1.00 95.62 145 ALA A C 1
ATOM 1127 O O . ALA A 1 145 ? -9.362 -15.860 -4.848 1.00 95.62 145 ALA A O 1
ATOM 1128 N N . LEU A 1 146 ? -7.893 -14.180 -5.043 1.00 95.81 146 LEU A N 1
ATOM 1129 C CA . LEU A 1 146 ? -8.361 -13.458 -3.863 1.00 95.81 146 LEU A CA 1
ATOM 1130 C C . LEU A 1 146 ? -9.753 -12.850 -4.095 1.00 95.81 146 LEU A C 1
ATOM 1132 O O . LEU A 1 146 ? -10.637 -13.004 -3.252 1.00 95.81 146 LEU A O 1
ATOM 1136 N N . SER A 1 147 ? -10.000 -12.263 -5.266 1.00 95.25 147 SER A N 1
ATOM 1137 C CA . SER A 1 147 ? -11.326 -11.768 -5.648 1.00 95.25 147 SER A CA 1
ATOM 1138 C C . SER A 1 147 ? -12.361 -12.883 -5.778 1.00 95.25 147 SER A C 1
ATOM 1140 O O . SER A 1 147 ? -13.497 -12.710 -5.336 1.00 95.25 147 SER A O 1
ATOM 1142 N N . ALA A 1 148 ? -11.974 -14.070 -6.258 1.00 95.31 148 ALA A N 1
ATOM 1143 C CA . ALA A 1 148 ? -12.841 -15.252 -6.260 1.00 95.31 148 ALA A CA 1
ATOM 1144 C C . ALA A 1 148 ? -13.254 -15.702 -4.841 1.00 95.31 148 ALA A C 1
ATOM 1146 O O . ALA A 1 148 ? -14.285 -16.351 -4.675 1.00 95.31 148 ALA A O 1
ATOM 1147 N N . ARG A 1 149 ? -12.500 -15.313 -3.801 1.00 94.50 149 ARG A N 1
ATOM 1148 C CA . ARG A 1 149 ? -12.855 -15.511 -2.381 1.00 94.50 149 ARG A CA 1
ATOM 1149 C C . ARG A 1 149 ? -13.766 -14.402 -1.826 1.00 94.50 149 ARG A C 1
ATOM 1151 O O . ARG A 1 149 ? -14.006 -14.359 -0.618 1.00 94.50 149 ARG A O 1
ATOM 1158 N N . GLY A 1 150 ? -14.284 -13.514 -2.676 1.00 95.25 150 GLY A N 1
ATOM 1159 C CA . GLY A 1 150 ? -15.195 -12.434 -2.289 1.00 95.25 150 GLY A CA 1
ATOM 1160 C C . GLY A 1 150 ? -14.496 -11.232 -1.651 1.00 95.25 150 GLY A C 1
ATOM 1161 O O . GLY A 1 150 ? -15.064 -10.604 -0.758 1.00 95.25 150 GLY A O 1
ATOM 1162 N N . VAL A 1 151 ? -13.257 -10.947 -2.062 1.00 97.50 151 VAL A N 1
ATOM 1163 C CA . VAL A 1 151 ? -12.490 -9.772 -1.624 1.00 97.50 151 VAL A CA 1
ATOM 1164 C C . VAL A 1 151 ? -12.467 -8.725 -2.737 1.00 97.50 151 VAL A C 1
ATOM 1166 O O . VAL A 1 151 ? -12.050 -9.012 -3.860 1.00 97.50 151 VAL A O 1
ATOM 1169 N N . SER A 1 152 ? -12.874 -7.500 -2.417 1.00 97.38 152 SER A N 1
ATOM 1170 C CA . SER A 1 152 ? -12.715 -6.350 -3.306 1.00 97.38 152 SER A CA 1
ATOM 1171 C C . SER A 1 152 ? -11.314 -5.768 -3.154 1.00 97.38 152 SER A C 1
ATOM 1173 O O . SER A 1 152 ? -10.941 -5.352 -2.057 1.00 97.38 152 SER A O 1
ATOM 1175 N N . LEU A 1 153 ? -10.563 -5.722 -4.251 1.00 96.56 153 LEU A N 1
ATOM 1176 C CA . LEU A 1 153 ? -9.263 -5.060 -4.328 1.00 96.56 153 LEU A CA 1
ATOM 1177 C C . LEU A 1 153 ? -9.424 -3.731 -5.064 1.00 96.56 153 LEU A C 1
ATOM 1179 O O . LEU A 1 153 ? -10.031 -3.694 -6.134 1.00 96.56 153 LEU A O 1
ATOM 1183 N N . ILE A 1 154 ? -8.917 -2.654 -4.473 1.00 96.19 154 ILE A N 1
ATOM 1184 C CA . ILE A 1 154 ? -8.964 -1.299 -5.025 1.00 96.19 154 ILE A CA 1
ATOM 1185 C C . ILE A 1 154 ? -7.524 -0.802 -5.108 1.00 96.19 154 ILE A C 1
ATOM 1187 O O . ILE A 1 154 ? -6.846 -0.750 -4.086 1.00 96.19 154 ILE A O 1
ATOM 1191 N N . PHE A 1 155 ? -7.081 -0.448 -6.310 1.00 95.19 155 PHE A N 1
ATOM 1192 C CA . PHE A 1 155 ? -5.736 0.059 -6.569 1.00 95.19 155 PHE A CA 1
ATOM 1193 C C . PHE A 1 155 ? -5.792 1.494 -7.094 1.00 95.19 155 PHE A C 1
ATOM 1195 O O . PHE A 1 155 ? -6.726 1.842 -7.827 1.00 95.19 155 PHE A O 1
ATOM 1202 N N . SER A 1 156 ? -4.812 2.320 -6.727 1.00 92.25 156 SER A N 1
ATOM 1203 C CA . SER A 1 156 ? -4.608 3.632 -7.352 1.00 92.25 156 SER A CA 1
ATOM 1204 C C . SER A 1 156 ? -4.212 3.460 -8.823 1.00 92.25 156 SER A C 1
ATOM 1206 O O . SER A 1 156 ? -3.577 2.483 -9.211 1.00 92.25 156 SER A O 1
ATOM 1208 N N . SER A 1 157 ? -4.593 4.412 -9.675 1.00 88.62 157 SER A N 1
ATOM 1209 C CA . SER A 1 157 ? -4.245 4.393 -11.105 1.00 88.62 157 SER A CA 1
ATOM 1210 C C . SER A 1 157 ? -2.848 4.941 -11.415 1.00 88.62 157 SER A C 1
ATOM 1212 O O . SER A 1 157 ? -2.469 4.982 -12.583 1.00 88.62 157 SER A O 1
ATOM 1214 N N . GLY A 1 158 ? -2.117 5.401 -10.398 1.00 88.81 158 GLY A N 1
ATOM 1215 C CA . GLY A 1 158 ? -0.878 6.165 -10.531 1.00 88.81 158 GLY A CA 1
ATOM 1216 C C . GLY A 1 158 ? -1.094 7.679 -10.658 1.00 88.81 158 GLY A C 1
ATOM 1217 O O . GLY A 1 158 ? -2.168 8.147 -11.049 1.00 88.81 158 GLY A O 1
ATOM 1218 N N . ASP A 1 159 ? -0.035 8.432 -10.348 1.00 88.81 159 ASP A N 1
ATOM 1219 C CA . ASP A 1 159 ? -0.057 9.901 -10.222 1.00 88.81 159 ASP A CA 1
ATOM 1220 C C . ASP A 1 159 ? 0.482 10.646 -11.455 1.00 88.81 159 ASP A C 1
ATOM 1222 O O . ASP A 1 159 ? 0.401 11.871 -11.546 1.00 88.81 159 ASP A O 1
ATOM 1226 N N . PHE A 1 160 ? 1.006 9.911 -12.438 1.00 87.56 160 PHE A N 1
ATOM 1227 C CA . PHE A 1 160 ? 1.681 10.474 -13.613 1.00 87.56 160 PHE A CA 1
ATOM 1228 C C . PHE A 1 160 ? 0.819 10.466 -14.885 1.00 87.56 160 PHE A C 1
ATOM 1230 O O . PHE A 1 160 ? 1.311 10.686 -15.991 1.00 87.56 160 PHE A O 1
ATOM 1237 N N . GLY A 1 161 ? -0.489 10.222 -14.767 1.00 85.69 161 GLY A N 1
ATOM 1238 C CA . GLY A 1 161 ? -1.400 10.195 -15.911 1.00 85.69 161 GLY A CA 1
ATOM 1239 C C . GLY A 1 161 ? -1.046 9.084 -16.904 1.00 85.69 161 GLY A C 1
ATOM 1240 O O . GLY A 1 161 ? -1.239 7.913 -16.610 1.00 85.69 161 GLY A O 1
ATOM 1241 N N . VAL A 1 162 ? -0.564 9.449 -18.097 1.00 83.94 162 VAL A N 1
ATOM 1242 C CA . VAL A 1 162 ? -0.146 8.477 -19.131 1.00 83.94 162 VAL A CA 1
ATOM 1243 C C . VAL A 1 162 ? 1.332 8.070 -19.034 1.00 83.94 162 VAL A C 1
ATOM 1245 O O . VAL A 1 162 ? 1.806 7.324 -19.892 1.00 83.94 162 VAL A O 1
ATOM 1248 N N . GLY A 1 163 ? 2.051 8.595 -18.041 1.00 81.56 163 GLY A N 1
ATOM 1249 C CA . GLY A 1 163 ? 3.473 8.378 -17.792 1.00 81.56 163 GLY A CA 1
ATOM 1250 C C . GLY A 1 163 ? 4.191 9.682 -17.442 1.00 81.56 163 GLY A C 1
ATOM 1251 O O . GLY A 1 163 ? 3.744 10.775 -17.804 1.00 81.56 163 GLY A O 1
ATOM 1252 N N . GLU A 1 164 ? 5.302 9.575 -16.716 1.00 82.62 164 GLU A N 1
ATOM 1253 C CA . GLU A 1 164 ? 6.097 10.740 -16.338 1.00 82.62 164 GLU A CA 1
ATOM 1254 C C . GLU A 1 164 ? 6.721 11.411 -17.579 1.00 82.62 164 GLU A C 1
ATOM 1256 O O . GLU A 1 164 ? 7.055 10.791 -18.595 1.00 82.62 164 GLU A O 1
ATOM 1261 N N . SER A 1 165 ? 6.834 12.739 -17.530 1.00 79.75 165 SER A N 1
ATOM 1262 C CA . SER A 1 165 ? 7.330 13.519 -18.661 1.00 79.75 165 SER A CA 1
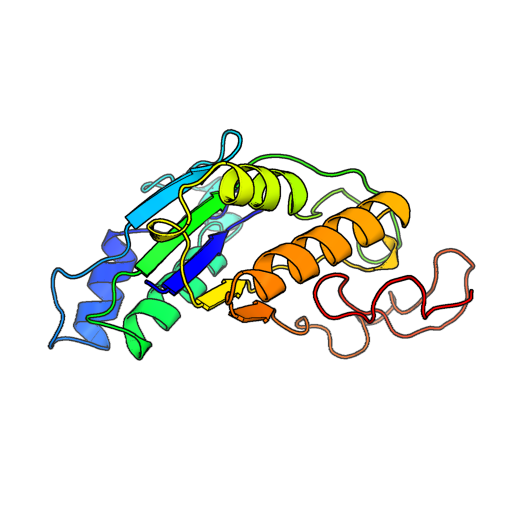ATOM 1263 C C . SER A 1 165 ? 8.760 13.111 -19.023 1.00 79.75 165 SER A C 1
ATOM 1265 O O . SER A 1 165 ? 9.698 13.375 -18.279 1.00 79.75 165 SER A O 1
ATOM 1267 N N . GLY A 1 166 ? 8.934 12.558 -20.224 1.00 78.62 166 GLY A N 1
ATOM 1268 C CA . GLY A 1 166 ? 10.237 12.128 -20.737 1.00 78.62 166 GLY A CA 1
ATOM 1269 C C . GLY A 1 166 ? 10.549 10.647 -20.519 1.00 78.62 166 GLY A C 1
ATOM 1270 O O . GLY A 1 166 ? 11.561 10.188 -21.041 1.00 78.62 166 GLY A O 1
ATOM 1271 N N . THR A 1 167 ? 9.677 9.897 -19.840 1.00 77.12 167 THR A N 1
ATOM 1272 C CA . THR A 1 167 ? 9.854 8.457 -19.571 1.00 77.12 167 THR A CA 1
ATOM 1273 C C . THR A 1 167 ? 8.799 7.585 -20.260 1.00 77.12 167 THR A C 1
ATOM 1275 O O . THR A 1 167 ? 8.828 6.368 -20.132 1.00 77.12 167 THR A O 1
ATOM 1278 N N . CYS A 1 168 ? 7.910 8.174 -21.071 1.00 76.44 168 CYS A N 1
ATOM 1279 C CA . CYS A 1 168 ? 6.924 7.469 -21.908 1.00 76.44 168 CYS A CA 1
ATOM 1280 C C . CYS A 1 168 ? 7.555 6.745 -23.117 1.00 76.44 168 CYS A C 1
ATOM 1282 O O . CYS A 1 168 ? 7.140 6.940 -24.266 1.00 76.44 168 CYS A O 1
ATOM 1284 N N . TYR A 1 169 ? 8.579 5.937 -22.864 1.00 74.62 169 TYR A N 1
ATOM 1285 C CA . TYR A 1 169 ? 9.259 5.098 -23.838 1.00 74.62 169 TYR A CA 1
ATOM 1286 C C . TYR A 1 169 ? 9.236 3.660 -23.353 1.00 74.62 169 TYR A C 1
ATOM 1288 O O . TYR A 1 169 ? 9.417 3.387 -22.168 1.00 74.62 169 TYR A O 1
ATOM 1296 N N . THR A 1 170 ? 9.033 2.730 -24.273 1.00 68.12 170 THR A N 1
ATOM 1297 C CA . THR A 1 170 ? 9.276 1.327 -23.993 1.00 68.12 170 THR A CA 1
ATOM 1298 C C . THR A 1 170 ? 10.772 1.033 -23.940 1.00 68.12 170 THR A C 1
ATOM 1300 O O . THR A 1 170 ? 11.568 1.703 -24.597 1.00 68.12 170 THR A O 1
ATOM 1303 N N . ASN A 1 171 ? 11.162 -0.025 -23.229 1.00 70.69 171 ASN A N 1
ATOM 1304 C CA . ASN A 1 171 ? 12.531 -0.557 -23.221 1.00 70.69 171 ASN A CA 1
ATOM 1305 C C . ASN A 1 171 ? 13.027 -1.014 -24.615 1.00 70.69 171 ASN A C 1
ATOM 1307 O O . ASN A 1 171 ? 14.197 -1.354 -24.770 1.00 70.69 171 ASN A O 1
ATOM 1311 N N . ASP A 1 172 ? 12.154 -1.019 -25.631 1.00 73.19 172 ASP A N 1
ATOM 1312 C CA . ASP A 1 172 ? 12.478 -1.205 -27.052 1.00 73.19 172 ASP A CA 1
ATOM 1313 C C . ASP A 1 172 ? 12.483 0.116 -27.865 1.00 73.19 172 ASP A C 1
ATOM 1315 O O . ASP A 1 172 ? 12.402 0.087 -29.092 1.00 73.19 172 ASP A O 1
ATOM 1319 N N . GLU A 1 173 ? 12.572 1.262 -27.181 1.00 73.31 173 GLU A N 1
ATOM 1320 C CA . GLU A 1 173 ? 12.697 2.630 -27.715 1.00 73.31 173 GLU A CA 1
ATOM 1321 C C . GLU A 1 173 ? 11.472 3.189 -28.470 1.00 73.31 173 GLU A C 1
ATOM 1323 O O . GLU A 1 173 ? 11.580 4.182 -29.194 1.00 73.31 173 GLU A O 1
ATOM 1328 N N . HIS A 1 174 ? 10.276 2.625 -28.278 1.00 75.94 174 HIS A N 1
ATOM 1329 C CA . HIS A 1 174 ? 9.044 3.179 -28.857 1.00 75.94 174 HIS A CA 1
ATOM 1330 C C . HIS A 1 174 ? 8.303 4.092 -27.877 1.00 75.94 174 HIS A C 1
ATOM 1332 O O . HIS A 1 174 ? 8.191 3.808 -26.692 1.00 75.94 174 HIS A O 1
ATOM 1338 N N . VAL A 1 175 ? 7.715 5.183 -28.370 1.00 73.94 175 VAL A N 1
ATOM 1339 C CA . VAL A 1 175 ? 6.853 6.038 -27.537 1.00 73.94 175 VAL A CA 1
ATOM 1340 C C . VAL A 1 175 ? 5.563 5.286 -27.208 1.00 73.94 175 VAL A C 1
ATOM 1342 O O . VAL A 1 175 ? 4.783 4.982 -28.116 1.00 73.94 175 VAL A O 1
ATOM 1345 N N . ARG A 1 176 ? 5.308 5.014 -25.923 1.00 73.25 176 ARG A N 1
ATOM 1346 C CA . ARG A 1 176 ? 4.061 4.393 -25.442 1.00 73.25 176 ARG A CA 1
ATOM 1347 C C . ARG A 1 176 ? 3.631 4.956 -24.093 1.00 73.25 176 ARG A C 1
ATOM 1349 O O . ARG A 1 176 ? 4.423 5.542 -23.365 1.00 73.25 176 ARG A O 1
ATOM 1356 N N . PHE A 1 177 ? 2.351 4.768 -23.780 1.00 75.94 177 PHE A N 1
ATOM 1357 C CA . PHE A 1 177 ? 1.826 5.041 -22.447 1.00 75.94 177 PHE A CA 1
ATOM 1358 C C . PHE A 1 177 ? 2.433 4.091 -21.426 1.00 75.94 177 PHE A C 1
ATOM 1360 O O . PHE A 1 177 ? 2.642 2.914 -21.721 1.00 75.94 177 PHE A O 1
ATOM 1367 N N . ASN A 1 178 ? 2.656 4.621 -20.234 1.00 71.00 178 ASN A N 1
ATOM 1368 C CA . ASN A 1 178 ? 3.258 3.917 -19.128 1.00 71.00 178 ASN A CA 1
ATOM 1369 C C . ASN A 1 178 ? 2.202 3.668 -18.048 1.00 71.00 178 ASN A C 1
ATOM 1371 O O . ASN A 1 178 ? 1.692 4.611 -17.445 1.00 71.00 178 ASN A O 1
ATOM 1375 N N . ILE A 1 179 ? 1.797 2.411 -17.891 1.00 75.31 179 ILE A N 1
ATOM 1376 C CA . ILE A 1 179 ? 0.670 2.006 -17.043 1.00 75.31 179 ILE A CA 1
ATOM 1377 C C . ILE A 1 179 ? 1.224 1.250 -15.835 1.00 75.31 179 ILE A C 1
ATOM 1379 O O . ILE A 1 179 ? 2.249 0.581 -15.944 1.00 75.31 179 ILE A O 1
ATOM 1383 N N . SER A 1 180 ? 0.545 1.333 -14.691 1.00 77.31 180 SER A N 1
ATOM 1384 C CA . SER A 1 180 ? 0.923 0.565 -13.505 1.00 77.31 180 SER A CA 1
ATOM 1385 C C . SER A 1 180 ? 0.420 -0.889 -13.548 1.00 77.31 180 SER A C 1
ATOM 1387 O O . SER A 1 180 ? -0.730 -1.133 -13.919 1.00 77.31 180 SER A O 1
ATOM 1389 N N . VAL A 1 181 ? 1.234 -1.864 -13.117 1.00 72.50 181 VAL A N 1
ATOM 1390 C CA . VAL A 1 181 ? 0.909 -3.313 -13.156 1.00 72.50 181 VAL A CA 1
ATOM 1391 C C . VAL A 1 181 ? -0.347 -3.687 -12.381 1.00 72.50 181 VAL A C 1
ATOM 1393 O O . VAL A 1 181 ? -1.087 -4.579 -12.797 1.00 72.50 181 VAL A O 1
ATOM 1396 N N . ALA A 1 182 ? -0.616 -3.032 -11.253 1.00 66.19 182 ALA A N 1
ATOM 1397 C CA . ALA A 1 182 ? -1.782 -3.364 -10.435 1.00 66.19 182 ALA A CA 1
ATOM 1398 C C . ALA A 1 182 ? -3.111 -2.895 -11.062 1.00 66.19 182 ALA A C 1
ATOM 1400 O O . ALA A 1 182 ? -4.185 -3.359 -10.670 1.00 66.19 182 ALA A O 1
ATOM 1401 N N . THR A 1 183 ? -3.043 -2.009 -12.063 1.00 69.19 183 THR A N 1
ATOM 1402 C CA . THR A 1 183 ? -4.205 -1.462 -12.783 1.00 69.19 183 THR A CA 1
ATOM 1403 C C . THR A 1 183 ? -4.211 -1.771 -14.278 1.00 69.19 183 THR A C 1
ATOM 1405 O O . THR A 1 183 ? -5.197 -1.473 -14.962 1.00 69.19 183 THR A O 1
ATOM 1408 N N . SER A 1 184 ? -3.158 -2.408 -14.798 1.00 67.88 184 SER A N 1
ATOM 1409 C CA . SER A 1 184 ? -3.098 -2.835 -16.190 1.00 67.88 184 SER A CA 1
ATOM 1410 C C . SER A 1 184 ? -3.981 -4.065 -16.439 1.00 67.88 184 SER A C 1
ATOM 1412 O O . SER A 1 184 ? -4.449 -4.763 -15.532 1.00 67.88 184 SER A O 1
ATOM 1414 N N . ARG A 1 185 ? -4.310 -4.305 -17.714 1.00 61.09 185 ARG A N 1
ATOM 1415 C CA . ARG A 1 185 ? -5.103 -5.485 -18.089 1.00 61.09 185 ARG A CA 1
ATOM 1416 C C . ARG A 1 185 ? -4.314 -6.753 -17.760 1.00 61.09 185 ARG A C 1
ATOM 1418 O O . ARG A 1 185 ? -3.088 -6.714 -17.791 1.00 61.09 185 ARG A O 1
ATOM 1425 N N . PRO A 1 186 ? -4.994 -7.902 -17.571 1.00 61.88 186 PRO A N 1
ATOM 1426 C CA . PRO A 1 186 ? -4.311 -9.175 -17.431 1.00 61.88 186 PRO A CA 1
ATOM 1427 C C . PRO A 1 186 ? -3.233 -9.322 -18.518 1.00 61.88 186 PRO A C 1
ATOM 1429 O O . PRO A 1 186 ? -3.555 -9.133 -19.699 1.00 61.88 186 PRO A O 1
ATOM 1432 N N . PRO A 1 187 ? -1.983 -9.649 -18.147 1.00 58.88 187 PRO A N 1
ATOM 1433 C CA . PRO A 1 187 ? -0.808 -9.585 -19.026 1.00 58.88 187 PRO A CA 1
ATOM 1434 C C . PRO A 1 187 ? -0.854 -10.507 -20.259 1.00 58.88 187 PRO A C 1
ATOM 1436 O O . PRO A 1 187 ? 0.082 -10.551 -21.050 1.00 58.88 187 PRO A O 1
ATOM 1439 N N . ASP A 1 188 ? -1.953 -11.231 -20.470 1.00 43.22 188 ASP A N 1
ATOM 1440 C CA . ASP A 1 188 ? -2.221 -12.001 -21.683 1.00 43.22 188 ASP A CA 1
ATOM 1441 C C . ASP A 1 188 ? -2.862 -11.166 -22.813 1.00 43.22 188 ASP A C 1
ATOM 1443 O O . ASP A 1 188 ? -3.054 -11.680 -23.916 1.00 43.22 188 ASP A O 1
ATOM 1447 N N . ILE A 1 189 ? -3.184 -9.884 -22.573 1.00 37.66 189 ILE A N 1
ATOM 1448 C CA . ILE A 1 189 ? -3.856 -9.003 -23.552 1.00 37.66 189 ILE A CA 1
ATOM 1449 C C . ILE A 1 189 ? -2.901 -8.006 -24.238 1.00 37.66 189 ILE A C 1
ATOM 1451 O O . ILE A 1 189 ? -3.246 -7.475 -25.296 1.00 37.66 189 ILE A O 1
ATOM 1455 N N . VAL A 1 190 ? -1.685 -7.791 -23.729 1.00 34.81 190 VAL A N 1
ATOM 1456 C CA . VAL A 1 190 ? -0.689 -6.931 -24.391 1.00 34.81 190 VAL A CA 1
ATOM 1457 C C . VAL A 1 190 ? 0.267 -7.805 -25.202 1.00 34.81 190 VAL A C 1
ATOM 1459 O O . VAL A 1 190 ? 1.217 -8.388 -24.687 1.00 34.81 190 VAL A O 1
ATOM 1462 N N . ARG A 1 191 ? -0.011 -7.930 -26.504 1.00 31.00 191 ARG A N 1
ATOM 1463 C CA . ARG A 1 191 ? 1.045 -8.249 -27.470 1.00 31.00 191 ARG A CA 1
ATOM 1464 C C . ARG A 1 191 ? 1.958 -7.026 -27.575 1.00 31.00 191 ARG A C 1
ATOM 1466 O O . ARG A 1 191 ? 1.443 -5.921 -27.742 1.00 31.00 191 ARG A O 1
ATOM 1473 N N . LEU A 1 192 ? 3.263 -7.284 -27.473 1.00 37.19 192 LEU A N 1
ATOM 1474 C CA . LEU A 1 192 ? 4.372 -6.440 -27.936 1.00 37.19 192 LEU A CA 1
ATOM 1475 C C . LEU A 1 192 ? 3.977 -5.630 -29.189 1.00 37.19 192 LEU A C 1
ATOM 1477 O O . LEU A 1 192 ? 3.473 -6.276 -30.140 1.00 37.19 192 LEU A O 1
#